Protein AF-A0A9P6RQ93-F1 (afdb_monomer_lite)

Sequence (210 aa):
MATLQALKQRHFKSTAVFDTDHHDDIANVKHAQPPSKVHSAFSSSNTIIRAWSAFVAFLALLCLITYQIHYTLPTPVHDLLNPASGQVQFSEANVRKVIRHLSEDIGYRVVGTAQELETKKYLVNELLQLKEDARIAGMKHQAGQRSASSSSSGSSGSDLALLPNFDMWVQVGDGSHRFDFMSKGKYTLSCLVSCFSLWGQKQMNMGSGK

Structure (mmCIF, N/CA/C/O backbone):
data_AF-A0A9P6RQ93-F1
#
_entry.id   AF-A0A9P6RQ93-F1
#
loop_
_atom_site.group_PDB
_atom_site.id
_atom_site.type_symbol
_atom_site.label_atom_id
_atom_site.label_alt_id
_atom_site.label_comp_id
_atom_site.label_asym_id
_atom_site.label_entity_id
_atom_site.label_seq_id
_atom_site.pdbx_PDB_ins_code
_atom_site.Cartn_x
_atom_site.Cartn_y
_atom_site.Cartn_z
_atom_site.occupancy
_atom_site.B_iso_or_equiv
_atom_site.auth_seq_id
_atom_site.auth_comp_id
_atom_site.auth_asym_id
_atom_site.auth_atom_id
_atom_site.pdbx_PDB_model_num
ATOM 1 N N . MET A 1 1 ? -6.508 17.939 -10.329 1.00 48.66 1 MET A N 1
ATOM 2 C CA . MET A 1 1 ? -7.023 17.775 -11.708 1.00 48.66 1 MET A CA 1
ATOM 3 C C . MET A 1 1 ? -6.678 19.012 -12.531 1.00 48.66 1 MET A C 1
ATOM 5 O O . MET A 1 1 ? -7.480 19.925 -12.639 1.00 48.66 1 MET A O 1
ATOM 9 N N . ALA A 1 2 ? -5.446 19.058 -13.023 1.00 45.75 2 ALA A N 1
ATOM 10 C CA . ALA A 1 2 ? -4.819 20.104 -13.839 1.00 45.75 2 ALA A CA 1
ATOM 11 C C . ALA A 1 2 ? -3.424 19.519 -14.140 1.00 45.75 2 ALA A C 1
ATOM 13 O O . ALA A 1 2 ? -2.819 18.992 -13.215 1.00 45.75 2 ALA A O 1
ATOM 14 N N . THR A 1 3 ? -2.842 19.425 -15.327 1.00 44.06 3 THR A N 1
ATOM 15 C CA . THR A 1 3 ? -3.080 19.955 -16.671 1.00 44.06 3 THR A CA 1
ATOM 16 C C . THR A 1 3 ? -2.227 19.067 -17.584 1.00 44.06 3 THR A C 1
ATOM 18 O O . THR A 1 3 ? -1.004 19.080 -17.463 1.00 44.06 3 THR A O 1
ATOM 21 N N . LEU A 1 4 ? -2.836 18.277 -18.471 1.00 49.38 4 LEU A N 1
ATOM 22 C CA . LEU A 1 4 ? -2.128 17.463 -19.470 1.00 49.38 4 LEU A CA 1
ATOM 23 C C . LEU A 1 4 ? -2.573 17.922 -20.861 1.00 49.38 4 LEU A C 1
ATOM 25 O O . LEU A 1 4 ? -3.342 17.258 -21.545 1.00 49.38 4 LEU A O 1
ATOM 29 N N . GLN A 1 5 ? -2.134 19.115 -21.255 1.00 59.22 5 GLN A N 1
ATOM 30 C CA . GLN A 1 5 ? -2.289 19.614 -22.620 1.00 59.22 5 GLN A CA 1
ATOM 31 C C . GLN A 1 5 ? -1.035 20.384 -23.024 1.00 59.22 5 GLN A C 1
ATOM 33 O O . GLN A 1 5 ? -0.935 21.591 -22.846 1.00 59.22 5 GLN A O 1
ATOM 38 N N . ALA A 1 6 ? -0.057 19.662 -23.565 1.00 51.72 6 ALA A N 1
ATOM 39 C CA . ALA A 1 6 ? 1.073 20.261 -24.268 1.00 51.72 6 ALA A CA 1
ATOM 40 C C . ALA A 1 6 ? 1.561 19.329 -25.390 1.00 51.72 6 ALA A C 1
ATOM 42 O O . ALA A 1 6 ? 2.740 19.004 -25.492 1.00 51.72 6 ALA A O 1
ATOM 43 N N . LEU A 1 7 ? 0.643 18.895 -26.262 1.00 47.25 7 LEU A N 1
ATOM 44 C CA . LEU A 1 7 ? 1.004 18.381 -27.585 1.00 47.25 7 LEU A CA 1
ATOM 45 C C . LEU A 1 7 ? 1.262 19.581 -28.500 1.00 47.25 7 LEU A C 1
ATOM 47 O O . LEU A 1 7 ? 0.398 20.035 -29.247 1.00 47.25 7 LEU A O 1
ATOM 51 N N . LYS A 1 8 ? 2.475 20.129 -28.390 1.00 58.81 8 LYS A N 1
ATOM 52 C CA . LYS A 1 8 ? 2.995 21.152 -29.297 1.00 58.81 8 LYS A CA 1
ATOM 53 C C . LYS A 1 8 ? 3.210 20.506 -30.666 1.00 58.81 8 LYS A C 1
ATOM 55 O O . LYS A 1 8 ? 4.139 19.727 -30.869 1.00 58.81 8 LYS A O 1
ATOM 60 N N . GLN A 1 9 ? 2.295 20.821 -31.573 1.00 53.78 9 GLN A N 1
ATOM 61 C CA . GLN A 1 9 ? 2.287 20.427 -32.974 1.00 53.78 9 GLN A CA 1
ATOM 62 C C . GLN A 1 9 ? 3.636 20.754 -33.634 1.00 53.78 9 GLN A C 1
ATOM 64 O O . GLN A 1 9 ? 4.063 21.909 -33.676 1.00 53.78 9 GLN A O 1
ATOM 69 N N . ARG A 1 10 ? 4.323 19.735 -34.163 1.00 55.56 10 ARG A N 1
ATOM 70 C CA . ARG A 1 10 ? 5.440 19.943 -35.090 1.00 55.56 10 ARG A CA 1
ATOM 71 C C . ARG A 1 10 ? 4.851 20.203 -36.472 1.00 55.56 10 ARG A C 1
ATOM 73 O O . ARG A 1 10 ? 4.398 19.280 -37.139 1.00 55.56 10 ARG A O 1
ATOM 80 N N . HIS A 1 11 ? 4.860 21.467 -36.878 1.00 53.81 11 HIS A N 1
ATOM 81 C CA . HIS A 1 11 ? 4.625 21.873 -38.258 1.00 53.81 11 HIS A CA 1
ATOM 82 C C . HIS A 1 11 ? 5.682 21.232 -39.166 1.00 53.81 11 HIS A C 1
ATOM 84 O O . HIS A 1 11 ? 6.856 21.601 -39.136 1.00 53.81 11 HIS A O 1
ATOM 90 N N . PHE A 1 12 ? 5.255 20.261 -39.967 1.00 55.81 12 PHE A N 1
ATOM 91 C CA . PHE A 1 12 ? 6.045 19.681 -41.043 1.00 55.81 12 PHE A CA 1
ATOM 92 C C . PHE A 1 12 ? 6.017 20.661 -42.224 1.00 55.81 12 PHE A C 1
ATOM 94 O O . PHE A 1 12 ? 5.028 20.755 -42.950 1.00 55.81 12 PHE A O 1
ATOM 101 N N . LYS A 1 13 ? 7.075 21.463 -42.371 1.00 57.06 13 LYS A N 1
ATOM 102 C CA . LYS A 1 13 ? 7.241 22.387 -43.497 1.00 57.06 13 LYS A CA 1
ATOM 103 C C . LYS A 1 13 ? 7.698 21.572 -44.709 1.00 57.06 13 LYS A C 1
ATOM 105 O O . LYS A 1 13 ? 8.881 21.299 -44.869 1.00 57.06 13 LYS A O 1
ATOM 110 N N . SER A 1 14 ? 6.736 21.132 -45.516 1.00 52.81 14 SER A N 1
ATOM 111 C CA . SER A 1 14 ? 6.985 20.529 -46.824 1.00 52.81 14 SER A CA 1
ATOM 112 C C . SER A 1 14 ? 7.367 21.644 -47.799 1.00 52.81 14 SER A C 1
ATOM 114 O O . SER A 1 14 ? 6.521 22.42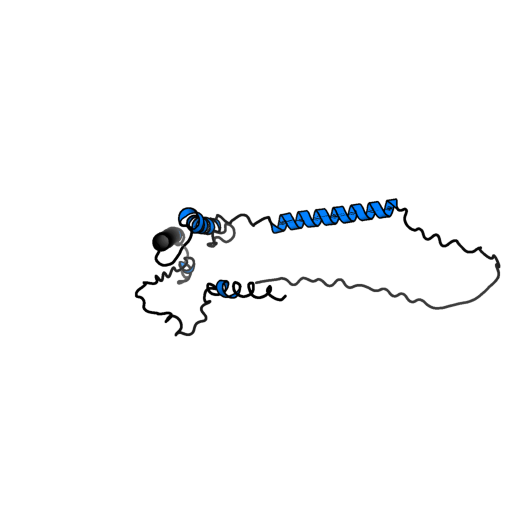9 -48.220 1.00 52.81 14 SER A O 1
ATOM 116 N N . THR A 1 15 ? 8.656 21.780 -48.099 1.00 59.31 15 THR A N 1
ATOM 117 C CA . THR A 1 15 ? 9.128 22.609 -49.211 1.00 59.31 15 THR A CA 1
ATOM 118 C C . THR A 1 15 ? 9.120 21.758 -50.471 1.00 59.31 15 THR A C 1
ATOM 120 O O . THR A 1 15 ? 10.109 21.107 -50.800 1.00 59.31 15 THR A O 1
ATOM 123 N N . ALA A 1 16 ? 7.979 21.753 -51.156 1.00 57.81 16 ALA A N 1
ATOM 124 C CA . ALA A 1 16 ? 7.933 21.479 -52.580 1.00 57.81 16 ALA A CA 1
ATOM 125 C C . ALA A 1 16 ? 8.491 22.718 -53.294 1.00 57.81 16 ALA A C 1
ATOM 127 O O . ALA A 1 16 ? 7.839 23.758 -53.328 1.00 57.81 16 ALA A O 1
ATOM 128 N N . VAL A 1 17 ? 9.718 22.625 -53.803 1.00 63.75 17 VAL A N 1
ATOM 129 C CA . VAL A 1 17 ? 10.226 23.567 -54.804 1.00 63.75 17 VAL A CA 1
ATOM 130 C C . VAL A 1 17 ? 10.162 22.832 -56.131 1.00 63.75 17 VAL A C 1
ATOM 132 O O . VAL A 1 17 ? 10.987 21.978 -56.442 1.00 63.75 17 VAL A O 1
ATOM 135 N N . PHE A 1 18 ? 9.069 23.114 -56.827 1.00 62.56 18 PHE A N 1
ATOM 136 C CA . PHE A 1 18 ? 8.869 22.881 -58.242 1.00 62.56 18 PHE A CA 1
ATOM 137 C C . PHE A 1 18 ? 9.488 24.087 -58.945 1.00 62.56 18 PHE A C 1
ATOM 139 O O . PHE A 1 18 ? 9.004 25.200 -58.754 1.00 62.56 18 PHE A O 1
ATOM 146 N N . ASP A 1 19 ? 10.563 23.873 -59.696 1.00 56.56 19 ASP A N 1
ATOM 147 C CA . ASP A 1 19 ? 11.090 24.878 -60.612 1.00 56.56 19 ASP A CA 1
ATOM 148 C C . ASP A 1 19 ? 11.221 24.214 -61.981 1.00 56.56 19 ASP A C 1
ATOM 150 O O . ASP A 1 19 ? 11.988 23.267 -62.173 1.00 56.56 19 ASP A O 1
ATOM 154 N N . THR A 1 20 ? 10.345 24.651 -62.876 1.00 61.12 20 THR A N 1
ATOM 155 C CA . THR A 1 20 ? 10.234 24.219 -64.265 1.00 61.12 20 THR A CA 1
ATOM 156 C C . THR A 1 20 ? 10.292 25.496 -65.081 1.00 61.12 20 THR A C 1
ATOM 158 O O . THR A 1 20 ? 9.383 26.307 -64.964 1.00 61.12 20 THR A O 1
ATOM 161 N N . ASP A 1 21 ? 11.383 25.705 -65.811 1.00 51.69 21 ASP A N 1
ATOM 162 C CA . ASP A 1 21 ? 11.408 26.060 -67.239 1.00 51.69 21 ASP A CA 1
ATOM 163 C C . ASP A 1 21 ? 12.822 26.550 -67.607 1.00 51.69 21 ASP A C 1
ATOM 165 O O . ASP A 1 21 ? 13.409 27.390 -66.934 1.00 51.69 21 ASP A O 1
ATOM 169 N N . HIS A 1 22 ? 13.540 25.855 -68.490 1.00 56.62 22 HIS A N 1
ATOM 170 C CA . HIS A 1 22 ? 13.451 25.909 -69.956 1.00 56.62 22 HIS A CA 1
ATOM 171 C C . HIS A 1 22 ? 14.183 27.128 -70.538 1.00 56.62 22 HIS A C 1
ATOM 173 O O . HIS A 1 22 ? 13.666 28.238 -70.523 1.00 56.62 22 HIS A O 1
ATOM 179 N N . HIS A 1 23 ? 15.386 26.905 -71.082 1.00 47.22 23 HIS A N 1
ATOM 180 C CA . HIS A 1 23 ? 15.731 27.434 -72.401 1.00 47.22 23 HIS A CA 1
ATOM 181 C C . HIS A 1 23 ? 16.972 26.764 -72.991 1.00 47.22 23 HIS A C 1
ATOM 183 O O . HIS A 1 23 ? 17.801 26.179 -72.293 1.00 47.22 23 HIS A O 1
ATOM 189 N N . ASP A 1 24 ? 17.000 26.835 -74.311 1.00 54.53 24 ASP A N 1
ATOM 190 C CA . ASP A 1 24 ? 17.622 25.927 -75.243 1.00 54.53 24 ASP A CA 1
ATOM 191 C C . ASP A 1 24 ? 19.112 26.172 -75.489 1.00 54.53 24 ASP A C 1
ATOM 193 O O . ASP A 1 24 ? 19.677 27.234 -75.234 1.00 54.53 24 ASP A O 1
ATOM 197 N N . ASP A 1 25 ? 19.649 25.151 -76.148 1.00 51.06 25 ASP A N 1
ATOM 198 C CA . ASP A 1 25 ? 20.537 25.244 -77.295 1.00 51.06 25 ASP A CA 1
ATOM 199 C C . ASP A 1 25 ? 22.046 25.049 -77.113 1.00 51.06 25 ASP A C 1
ATOM 201 O O . ASP A 1 25 ? 22.729 25.543 -76.221 1.00 51.06 25 ASP A O 1
ATOM 205 N N . ILE A 1 26 ? 22.541 24.381 -78.157 1.00 48.31 26 ILE A N 1
ATOM 206 C CA . ILE A 1 26 ? 23.911 24.314 -78.658 1.00 48.31 26 ILE A CA 1
ATOM 207 C C . ILE A 1 26 ? 24.748 23.115 -78.182 1.00 48.31 26 ILE A C 1
ATOM 209 O O . ILE A 1 26 ? 25.599 23.170 -77.305 1.00 48.31 26 ILE A O 1
ATOM 213 N N . ALA A 1 27 ? 24.560 22.058 -78.973 1.00 50.56 27 ALA A N 1
ATOM 214 C CA . ALA A 1 27 ? 25.611 21.292 -79.635 1.00 50.56 27 ALA A CA 1
ATOM 215 C C . ALA A 1 27 ? 26.476 20.319 -78.808 1.00 50.56 27 ALA A C 1
ATOM 217 O O . ALA A 1 27 ? 27.382 20.672 -78.066 1.00 50.56 27 ALA A O 1
ATOM 218 N N . ASN A 1 28 ? 26.323 19.055 -79.212 1.00 54.09 28 ASN A N 1
ATOM 219 C CA . ASN A 1 28 ? 27.434 18.234 -79.686 1.00 54.09 28 ASN A CA 1
ATOM 220 C C . ASN A 1 28 ? 28.509 17.843 -78.664 1.00 54.09 28 ASN A C 1
ATOM 222 O O . ASN A 1 28 ? 29.599 18.393 -78.697 1.00 54.09 28 ASN A O 1
ATOM 226 N N . VAL A 1 29 ? 28.274 16.753 -77.925 1.00 51.94 29 VAL A N 1
ATOM 227 C CA . VAL A 1 29 ? 29.296 15.705 -77.745 1.00 51.94 29 VAL A CA 1
ATOM 228 C C . VAL A 1 29 ? 28.605 14.342 -77.637 1.00 51.94 29 VAL A C 1
ATOM 230 O O . VAL A 1 29 ? 28.057 13.960 -76.605 1.00 51.94 29 VAL A O 1
ATOM 233 N N . LYS A 1 30 ? 28.657 13.569 -78.724 1.00 54.22 30 LYS A N 1
ATOM 234 C CA . LYS A 1 30 ? 28.330 12.138 -78.746 1.00 54.22 30 LYS A CA 1
ATOM 235 C C . LYS A 1 30 ? 29.486 11.362 -78.091 1.00 54.22 30 LYS A C 1
ATOM 237 O O . LYS A 1 30 ? 30.323 10.784 -78.776 1.00 54.22 30 LYS A O 1
ATOM 242 N N . HIS A 1 31 ? 29.540 11.333 -76.762 1.00 58.03 31 HIS A N 1
ATOM 243 C CA . HIS A 1 31 ? 30.315 10.322 -76.043 1.00 58.03 31 HIS A CA 1
ATOM 244 C C . HIS A 1 31 ? 29.348 9.401 -75.316 1.00 58.03 31 HIS A C 1
ATOM 246 O O . HIS A 1 31 ? 28.834 9.716 -74.248 1.00 58.03 31 HIS A O 1
ATOM 252 N N . ALA A 1 32 ? 29.084 8.261 -75.956 1.00 60.16 32 ALA A N 1
ATOM 253 C CA . ALA A 1 32 ? 28.409 7.123 -75.363 1.00 60.16 32 ALA A CA 1
ATOM 254 C C . ALA A 1 32 ? 29.177 6.696 -74.102 1.00 60.16 32 ALA A C 1
ATOM 256 O O . ALA A 1 32 ? 30.167 5.969 -74.177 1.00 60.16 32 ALA A O 1
ATOM 257 N N . GLN A 1 33 ? 28.747 7.203 -72.947 1.00 65.31 33 GLN A N 1
ATOM 258 C CA . GLN A 1 33 ? 29.181 6.698 -71.655 1.00 65.31 33 GLN A CA 1
ATOM 259 C C . GLN A 1 33 ? 28.606 5.282 -71.512 1.00 65.31 33 GLN A C 1
ATOM 261 O O . GLN A 1 33 ? 27.393 5.099 -71.660 1.00 65.31 33 GLN A O 1
ATOM 266 N N . PRO A 1 34 ? 29.454 4.266 -71.289 1.00 67.31 34 PRO A N 1
ATOM 267 C CA . PRO A 1 34 ? 28.991 2.902 -71.093 1.00 67.31 34 PRO A CA 1
ATOM 268 C C . PRO A 1 34 ? 28.087 2.831 -69.852 1.00 67.31 34 PRO A C 1
ATOM 270 O O . PRO A 1 34 ? 28.257 3.643 -68.940 1.00 67.31 34 PRO A O 1
ATOM 273 N N . PRO A 1 35 ? 27.139 1.875 -69.803 1.00 65.06 35 PRO A N 1
ATOM 274 C CA . PRO A 1 35 ? 26.156 1.761 -68.729 1.00 65.06 35 PRO A CA 1
ATOM 275 C C . PRO A 1 35 ? 26.868 1.774 -67.378 1.00 65.06 35 PRO A C 1
ATOM 277 O O . PRO A 1 35 ? 27.608 0.843 -67.041 1.00 65.06 35 PRO A O 1
ATOM 280 N N . SER A 1 36 ? 26.681 2.862 -66.628 1.00 63.50 36 SER A N 1
ATOM 281 C CA . SER A 1 36 ? 27.217 2.990 -65.285 1.00 63.50 36 SER A CA 1
ATOM 282 C C . SER A 1 36 ? 26.592 1.871 -64.470 1.00 63.50 36 SER A C 1
ATOM 284 O O . SER A 1 36 ? 25.375 1.769 -64.310 1.00 63.50 36 SER A O 1
ATOM 286 N N . LYS A 1 37 ? 27.447 0.941 -64.047 1.00 61.75 37 LYS A N 1
ATOM 287 C CA . LYS A 1 37 ? 27.053 -0.181 -63.211 1.00 61.75 37 LYS A CA 1
ATOM 288 C C . LYS A 1 37 ? 26.365 0.422 -61.998 1.00 61.75 37 LYS A C 1
ATOM 290 O O . LYS A 1 37 ? 26.996 1.122 -61.208 1.00 61.75 37 LYS A O 1
ATOM 295 N N . VAL A 1 38 ? 25.062 0.190 -61.890 1.00 64.19 38 VAL A N 1
ATOM 296 C CA . VAL A 1 38 ? 24.284 0.509 -60.701 1.00 64.19 38 VAL A CA 1
ATOM 297 C C . VAL A 1 38 ? 24.844 -0.405 -59.626 1.00 64.19 38 VAL A C 1
ATOM 299 O O . VAL A 1 38 ? 24.446 -1.560 -59.492 1.00 64.19 38 VAL A O 1
ATOM 302 N N . HIS A 1 39 ? 25.876 0.072 -58.935 1.00 54.16 39 HIS A N 1
ATOM 303 C CA . HIS A 1 39 ? 26.412 -0.576 -57.761 1.00 54.16 39 HIS A CA 1
ATOM 304 C C . HIS A 1 39 ? 25.316 -0.464 -56.714 1.00 54.16 39 HIS A C 1
ATOM 306 O O . HIS A 1 39 ? 25.250 0.496 -55.949 1.00 54.16 39 HIS A O 1
ATOM 312 N N . SER A 1 40 ? 24.418 -1.446 -56.718 1.00 61.38 40 SER A N 1
ATOM 313 C CA . SER A 1 40 ? 23.632 -1.803 -55.557 1.00 61.38 40 SER A CA 1
ATOM 314 C C . SER A 1 40 ? 24.651 -2.097 -54.466 1.00 61.38 40 SER A C 1
ATOM 316 O O . SER A 1 40 ? 25.179 -3.208 -54.372 1.00 61.38 40 SER A O 1
ATOM 318 N N . ALA A 1 41 ? 24.996 -1.062 -53.701 1.00 59.16 41 ALA A N 1
ATOM 319 C CA . ALA A 1 41 ? 25.778 -1.130 -52.483 1.00 59.16 41 ALA A CA 1
ATOM 320 C C . ALA A 1 41 ? 24.917 -1.849 -51.442 1.00 59.16 41 ALA A C 1
ATOM 322 O O . ALA A 1 41 ? 24.460 -1.278 -50.454 1.00 59.16 41 ALA A O 1
ATOM 323 N N . PHE A 1 42 ? 24.632 -3.118 -51.722 1.00 58.06 42 PHE A N 1
ATOM 324 C CA . PHE A 1 42 ? 24.037 -4.048 -50.797 1.00 58.06 42 PHE A CA 1
ATOM 325 C C . PHE A 1 42 ? 25.122 -4.333 -49.766 1.00 58.06 42 PHE A C 1
ATOM 327 O O . PHE A 1 42 ? 25.980 -5.196 -49.935 1.00 58.06 42 PHE A O 1
ATOM 334 N N . SER A 1 43 ? 25.137 -3.435 -48.779 1.00 60.94 43 SER A N 1
ATOM 335 C CA . SER A 1 43 ? 25.584 -3.589 -47.401 1.00 60.94 43 SER A CA 1
ATOM 336 C C . SER A 1 43 ? 26.172 -4.974 -47.133 1.00 60.94 43 SER A C 1
ATOM 338 O O . SER A 1 43 ? 25.445 -5.965 -47.097 1.00 60.94 43 SER A O 1
ATOM 340 N N . SER A 1 44 ? 27.497 -5.023 -46.972 1.00 81.06 44 SER A N 1
ATOM 341 C CA . SER A 1 44 ? 28.241 -6.196 -46.505 1.00 81.06 44 SER A CA 1
ATOM 342 C C . SER A 1 44 ? 27.455 -6.929 -45.410 1.00 81.06 44 SER A C 1
ATOM 344 O O . SER A 1 44 ? 26.958 -6.303 -44.480 1.00 81.06 44 SER A O 1
ATOM 346 N N . SER A 1 45 ? 27.359 -8.258 -45.454 1.00 86.62 45 SER A N 1
ATOM 347 C CA . SER A 1 45 ? 26.633 -9.030 -44.428 1.00 86.62 45 SER A CA 1
ATOM 348 C C . SER A 1 45 ? 27.066 -8.681 -42.992 1.00 86.62 45 SER A C 1
ATOM 350 O O . SER A 1 45 ? 26.267 -8.740 -42.058 1.00 86.62 45 SER A O 1
ATOM 352 N N . ASN A 1 46 ? 28.304 -8.210 -42.821 1.00 85.94 46 ASN A N 1
ATOM 353 C CA . ASN A 1 46 ? 28.835 -7.742 -41.544 1.00 85.94 46 ASN A CA 1
ATOM 354 C C . ASN A 1 46 ? 28.148 -6.466 -41.030 1.00 85.94 46 ASN A C 1
ATOM 356 O O . ASN A 1 46 ? 27.938 -6.334 -39.825 1.00 85.94 46 ASN A O 1
ATOM 360 N N . THR A 1 47 ? 27.778 -5.520 -41.899 1.00 89.12 47 THR A N 1
ATOM 361 C CA . THR A 1 47 ? 27.059 -4.304 -41.482 1.00 89.12 47 THR A CA 1
ATOM 362 C C . THR A 1 47 ? 25.624 -4.617 -41.072 1.00 89.12 47 THR A C 1
ATOM 364 O O . THR A 1 47 ? 25.131 -4.034 -40.109 1.00 89.12 47 THR A O 1
ATOM 367 N N . ILE A 1 48 ? 24.991 -5.599 -41.719 1.00 92.06 48 ILE A N 1
ATOM 368 C CA . ILE A 1 48 ? 23.648 -6.071 -41.355 1.00 92.06 48 ILE A CA 1
ATOM 369 C C . ILE A 1 48 ? 23.664 -6.709 -39.961 1.00 92.06 48 ILE A C 1
ATOM 371 O O . ILE A 1 48 ? 22.887 -6.304 -39.099 1.00 92.06 48 ILE A O 1
ATOM 375 N N . ILE A 1 49 ? 24.582 -7.644 -39.695 1.00 93.62 49 ILE A N 1
ATOM 376 C CA . ILE A 1 49 ? 24.658 -8.327 -38.390 1.00 93.62 49 ILE A CA 1
ATOM 377 C C . ILE A 1 49 ? 24.929 -7.331 -37.254 1.00 93.62 49 ILE A C 1
ATOM 379 O O . ILE A 1 49 ? 24.316 -7.434 -36.193 1.00 93.62 49 ILE A O 1
ATOM 383 N N . ARG A 1 50 ? 25.795 -6.332 -37.475 1.00 94.12 50 ARG A N 1
ATOM 384 C CA . ARG A 1 50 ? 26.073 -5.283 -36.476 1.00 94.12 50 ARG A CA 1
ATOM 385 C C . ARG A 1 50 ? 24.857 -4.398 -36.197 1.00 94.12 50 ARG A C 1
ATOM 387 O O . ARG A 1 50 ? 24.635 -4.026 -35.049 1.00 94.12 50 ARG A O 1
ATOM 394 N N . ALA A 1 51 ? 24.065 -4.073 -37.218 1.00 94.62 51 ALA A N 1
ATOM 395 C CA . ALA A 1 51 ? 22.829 -3.317 -37.030 1.00 94.62 51 ALA A CA 1
ATOM 396 C C . ALA A 1 51 ? 21.791 -4.131 -36.239 1.00 94.62 51 ALA A C 1
ATOM 398 O O . ALA A 1 51 ? 21.184 -3.617 -35.299 1.00 94.62 51 ALA A O 1
ATOM 399 N N . TRP A 1 52 ? 21.640 -5.417 -36.564 1.00 96.38 52 TRP A N 1
ATOM 400 C CA . TRP A 1 52 ? 20.736 -6.316 -35.847 1.00 96.38 52 TRP A CA 1
ATOM 401 C C . TRP A 1 52 ? 21.152 -6.539 -34.394 1.00 96.38 52 TRP A C 1
ATOM 403 O O . TRP A 1 52 ? 20.297 -6.496 -33.512 1.00 96.38 52 TRP A O 1
ATOM 413 N N . SER A 1 53 ? 22.444 -6.727 -34.111 1.00 97.50 53 SER A N 1
ATOM 414 C CA . SER A 1 53 ? 22.908 -6.903 -32.732 1.00 97.50 53 SER A CA 1
ATOM 415 C C . SER A 1 53 ? 22.681 -5.648 -31.889 1.00 97.50 53 SER A C 1
ATOM 417 O O . SER A 1 53 ? 22.212 -5.757 -30.757 1.00 97.50 53 SER A O 1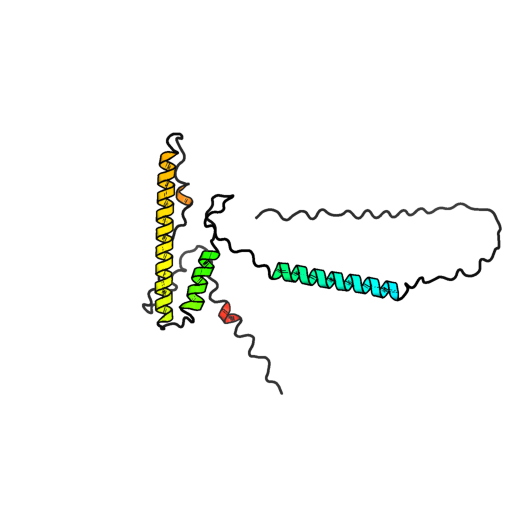
ATOM 419 N N . ALA A 1 54 ? 22.925 -4.459 -32.450 1.00 97.44 54 ALA A N 1
ATOM 420 C CA . ALA A 1 54 ? 22.618 -3.194 -31.789 1.00 97.44 54 ALA A CA 1
ATOM 421 C C . ALA A 1 54 ? 21.112 -3.042 -31.512 1.00 97.44 54 ALA A C 1
ATOM 423 O O . ALA A 1 54 ? 20.725 -2.630 -30.419 1.00 97.44 54 ALA A O 1
ATOM 424 N N . PHE A 1 55 ? 20.259 -3.428 -32.466 1.00 97.69 55 PHE A N 1
ATOM 425 C CA . PHE A 1 55 ? 18.806 -3.393 -32.300 1.00 97.69 55 PHE A CA 1
ATOM 426 C C . PHE A 1 55 ? 18.312 -4.353 -31.207 1.00 97.69 55 PHE A C 1
ATOM 428 O O . PHE A 1 55 ? 17.533 -3.954 -30.343 1.00 97.69 55 PHE A O 1
ATOM 435 N N . VAL A 1 56 ? 18.799 -5.597 -31.192 1.00 98.38 56 VAL A N 1
ATOM 436 C CA . VAL A 1 56 ? 18.440 -6.583 -30.159 1.00 98.38 56 VAL A CA 1
ATOM 437 C C . VAL A 1 56 ? 18.933 -6.142 -28.781 1.00 98.38 56 VAL A C 1
ATOM 439 O O . VAL A 1 56 ? 18.185 -6.239 -27.811 1.00 98.38 56 VAL A O 1
ATOM 442 N N . ALA A 1 57 ? 20.152 -5.606 -28.685 1.00 98.38 57 ALA A N 1
ATOM 443 C CA . ALA A 1 57 ? 20.676 -5.067 -27.431 1.00 98.38 57 ALA A CA 1
ATOM 444 C C . ALA A 1 57 ? 19.818 -3.902 -26.909 1.00 98.38 57 ALA A C 1
ATOM 446 O O . ALA A 1 57 ? 19.518 -3.837 -25.717 1.00 98.38 57 ALA A O 1
ATOM 447 N N . PHE A 1 58 ? 19.370 -3.016 -27.801 1.00 98.38 58 PHE A N 1
ATOM 448 C CA . PHE A 1 58 ? 18.457 -1.929 -27.457 1.00 98.38 58 PHE A CA 1
ATOM 449 C C . PHE A 1 58 ? 17.095 -2.440 -26.964 1.00 98.38 58 PHE A C 1
ATOM 451 O O . PHE A 1 58 ? 16.603 -1.966 -25.940 1.00 98.38 58 PHE A O 1
ATOM 458 N N . LEU A 1 59 ? 16.507 -3.440 -27.630 1.00 98.44 59 LEU A N 1
ATOM 459 C CA . LEU A 1 59 ? 15.259 -4.063 -27.174 1.00 98.44 59 LEU A CA 1
ATOM 460 C C . LEU A 1 59 ? 15.418 -4.736 -25.806 1.00 98.44 59 LEU A C 1
ATOM 462 O O . LEU A 1 59 ? 14.570 -4.547 -24.937 1.00 98.44 59 LEU A O 1
ATOM 466 N N . ALA A 1 60 ? 16.511 -5.469 -25.587 1.00 98.38 60 ALA A N 1
ATOM 467 C CA . ALA A 1 60 ? 16.799 -6.092 -24.297 1.00 98.38 60 ALA A CA 1
ATOM 468 C C . ALA A 1 60 ? 16.936 -5.044 -23.181 1.00 98.38 60 ALA A C 1
ATOM 470 O O . ALA A 1 60 ? 16.383 -5.222 -22.095 1.00 98.38 60 ALA A O 1
ATOM 471 N N . LEU A 1 61 ? 17.606 -3.920 -23.461 1.00 98.50 61 LEU A N 1
ATOM 472 C CA . LEU A 1 61 ? 17.720 -2.803 -22.524 1.00 98.50 61 LEU A CA 1
ATOM 473 C C . LEU A 1 61 ? 16.351 -2.193 -22.198 1.00 98.50 61 LEU A C 1
ATOM 475 O O . LEU A 1 61 ? 16.057 -1.963 -21.026 1.00 98.50 61 LEU A O 1
ATOM 479 N N . LEU A 1 62 ? 15.499 -1.967 -23.204 1.00 98.31 62 LEU A N 1
ATOM 480 C CA . LEU A 1 62 ? 14.139 -1.476 -22.980 1.00 98.31 62 LEU A CA 1
ATOM 481 C C . LEU A 1 62 ? 13.329 -2.447 -22.123 1.00 98.31 62 LEU A C 1
ATOM 483 O O . LEU A 1 62 ? 12.718 -2.012 -21.153 1.00 98.31 62 LEU A O 1
ATOM 487 N N . CYS A 1 63 ? 13.372 -3.749 -22.413 1.00 98.25 63 CYS A N 1
ATOM 488 C CA . CYS A 1 63 ? 12.693 -4.755 -21.598 1.00 98.25 63 CYS A CA 1
ATOM 489 C C . CYS A 1 63 ? 13.183 -4.744 -20.146 1.00 98.25 63 CYS A C 1
ATOM 491 O O . CYS A 1 63 ? 12.355 -4.815 -19.243 1.00 98.25 63 CYS A O 1
ATOM 493 N N . LEU A 1 64 ? 14.491 -4.605 -19.903 1.00 97.94 64 LEU A N 1
ATOM 494 C CA . LEU A 1 64 ? 15.038 -4.505 -18.547 1.00 97.94 64 LEU A CA 1
ATOM 495 C C . LEU A 1 64 ? 14.588 -3.230 -17.832 1.00 97.94 64 LEU A C 1
ATOM 497 O O . LEU A 1 64 ? 14.199 -3.298 -16.670 1.00 97.94 64 LEU A O 1
ATOM 501 N N . ILE A 1 65 ? 14.601 -2.081 -18.510 1.00 97.69 65 ILE A N 1
ATOM 502 C CA . ILE A 1 65 ? 14.134 -0.815 -17.933 1.00 97.69 65 ILE A CA 1
ATOM 503 C C . ILE A 1 65 ? 12.639 -0.897 -17.627 1.00 97.69 65 ILE A C 1
ATOM 505 O O . ILE A 1 65 ? 12.222 -0.551 -16.526 1.00 97.69 65 ILE A O 1
ATOM 509 N N . THR A 1 66 ? 11.828 -1.387 -18.565 1.00 97.19 66 THR A N 1
ATOM 510 C CA . THR A 1 66 ? 10.389 -1.570 -18.357 1.00 97.19 66 THR A CA 1
ATOM 511 C C . THR A 1 66 ? 10.119 -2.562 -17.234 1.00 97.19 66 THR A C 1
ATOM 513 O O . THR A 1 66 ? 9.263 -2.288 -16.402 1.00 97.19 66 THR A O 1
ATOM 516 N N . TYR A 1 67 ? 10.865 -3.666 -17.158 1.00 97.12 67 TYR A N 1
ATOM 517 C CA . TYR A 1 67 ? 10.774 -4.623 -16.058 1.00 97.12 67 TYR A CA 1
ATOM 518 C C . TYR A 1 67 ? 11.094 -3.952 -14.718 1.00 97.12 67 TYR A C 1
ATOM 520 O O . TYR A 1 67 ? 10.305 -4.052 -13.785 1.00 97.12 67 TYR A O 1
ATOM 528 N N . GLN A 1 68 ? 12.194 -3.200 -14.631 1.00 96.38 68 GLN A N 1
ATOM 529 C CA . GLN A 1 68 ? 12.544 -2.457 -13.421 1.00 96.38 68 GLN A CA 1
ATOM 530 C C . GLN A 1 68 ? 11.431 -1.478 -13.041 1.00 96.38 68 GLN A C 1
ATOM 532 O O . GLN A 1 68 ? 10.909 -1.579 -11.944 1.00 96.38 68 GLN A O 1
ATOM 537 N N . ILE A 1 69 ? 10.979 -0.619 -13.958 1.00 94.50 69 ILE A N 1
ATOM 538 C CA . ILE A 1 69 ? 9.916 0.364 -13.685 1.00 94.50 69 ILE A CA 1
ATOM 539 C C . ILE A 1 69 ? 8.601 -0.315 -13.272 1.00 94.50 69 ILE A C 1
ATOM 541 O O . ILE A 1 69 ? 7.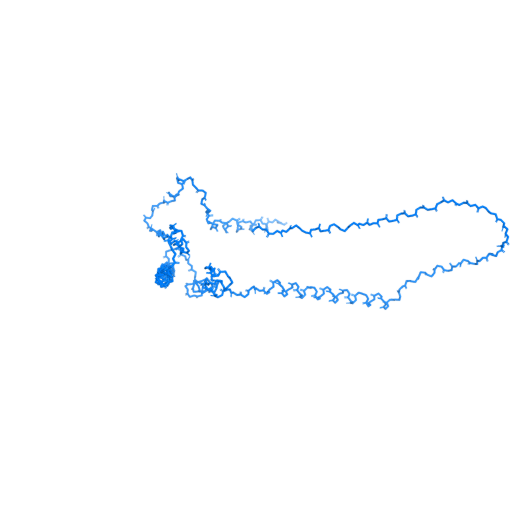900 0.181 -12.394 1.00 94.50 69 ILE A O 1
ATOM 545 N N . HIS A 1 70 ? 8.257 -1.446 -13.891 1.00 92.81 70 HIS A N 1
ATOM 546 C CA . HIS A 1 70 ? 7.015 -2.162 -13.609 1.00 92.81 70 HIS A CA 1
ATOM 547 C C . HIS A 1 70 ? 7.039 -2.867 -12.246 1.00 92.81 70 HIS A C 1
ATOM 549 O O . HIS A 1 70 ? 6.005 -2.965 -11.587 1.00 92.81 70 HIS A O 1
ATOM 555 N N . TYR A 1 71 ? 8.201 -3.366 -11.817 1.00 91.88 71 TYR A N 1
ATOM 556 C CA . TYR A 1 71 ? 8.347 -4.094 -10.553 1.00 91.88 71 TYR A CA 1
ATOM 557 C C . TYR A 1 71 ? 8.931 -3.256 -9.412 1.00 91.88 71 TYR A C 1
ATOM 559 O O . TYR A 1 71 ? 8.902 -3.699 -8.263 1.00 91.88 71 TYR A O 1
ATOM 567 N N . THR A 1 72 ? 9.409 -2.038 -9.671 1.00 91.50 72 THR A N 1
ATOM 568 C CA . THR A 1 72 ? 9.701 -1.068 -8.615 1.00 91.50 72 THR A CA 1
ATOM 569 C C . THR A 1 72 ? 8.383 -0.552 -8.062 1.00 91.50 72 THR A C 1
ATOM 571 O O . THR A 1 72 ? 7.797 0.395 -8.588 1.00 91.50 72 THR A O 1
ATOM 574 N N . LEU A 1 73 ? 7.895 -1.190 -6.998 1.00 81.69 73 LEU A N 1
ATOM 575 C CA . LEU A 1 73 ? 6.803 -0.622 -6.224 1.00 81.69 73 LEU A CA 1
ATOM 576 C C . LEU A 1 73 ? 7.268 0.711 -5.616 1.00 81.69 73 LEU A C 1
ATOM 578 O O . LEU A 1 73 ? 8.411 0.796 -5.152 1.00 81.69 73 LEU A O 1
ATOM 582 N N . PRO A 1 74 ? 6.403 1.742 -5.585 1.00 82.19 74 PRO A N 1
ATOM 583 C CA . PRO A 1 74 ? 6.666 2.937 -4.801 1.00 82.19 74 PRO A CA 1
ATOM 584 C C . PRO A 1 74 ? 7.043 2.538 -3.374 1.00 82.19 74 PRO A C 1
ATOM 586 O O . PRO A 1 74 ? 6.428 1.648 -2.779 1.00 82.19 74 PRO A O 1
ATOM 589 N N . THR A 1 75 ? 8.072 3.175 -2.821 1.00 85.94 75 THR A N 1
ATOM 590 C CA . THR A 1 75 ? 8.405 2.977 -1.411 1.00 85.94 75 THR A CA 1
ATOM 591 C C . THR A 1 75 ? 7.209 3.416 -0.568 1.00 85.94 75 THR A C 1
ATOM 593 O O . THR A 1 75 ? 6.685 4.508 -0.810 1.00 85.94 75 THR A O 1
ATOM 596 N N . PRO A 1 76 ? 6.765 2.597 0.399 1.00 86.44 76 PRO A N 1
ATOM 597 C CA . PRO A 1 76 ? 5.574 2.897 1.176 1.00 86.44 76 PRO A CA 1
ATOM 598 C C . PRO A 1 76 ? 5.732 4.217 1.923 1.00 86.44 76 PRO A C 1
ATOM 600 O O . PRO A 1 76 ? 6.774 4.500 2.514 1.00 86.44 76 PRO A O 1
ATOM 603 N N . VAL A 1 77 ? 4.669 5.013 1.923 1.00 90.62 77 VAL A N 1
ATOM 604 C CA . VAL A 1 77 ? 4.633 6.259 2.687 1.00 90.62 77 VAL A CA 1
ATOM 605 C C . VAL A 1 77 ? 4.484 5.922 4.171 1.00 90.62 77 VAL A C 1
ATOM 607 O O . VAL A 1 77 ? 3.500 5.298 4.584 1.00 90.62 77 VAL A O 1
ATOM 610 N N . HIS A 1 78 ? 5.480 6.314 4.965 1.00 89.38 78 HIS A N 1
ATOM 611 C CA . HIS A 1 78 ? 5.507 6.086 6.411 1.00 89.38 78 HIS A CA 1
ATOM 612 C C . HIS A 1 78 ? 4.924 7.262 7.200 1.00 89.38 78 HIS A C 1
ATOM 614 O O . HIS A 1 78 ? 4.269 7.044 8.219 1.00 89.38 78 HIS A O 1
ATOM 620 N N . ASP A 1 79 ? 5.112 8.486 6.708 1.00 86.06 79 ASP A N 1
ATOM 621 C CA . ASP A 1 79 ? 4.748 9.695 7.440 1.00 86.06 79 ASP A CA 1
ATOM 622 C C . ASP A 1 79 ? 3.232 9.915 7.459 1.00 86.06 79 ASP A C 1
ATOM 624 O O . ASP A 1 79 ? 2.552 9.766 6.444 1.00 86.06 79 ASP A O 1
ATOM 628 N N . LEU A 1 80 ? 2.700 10.312 8.617 1.00 82.38 80 LEU A N 1
ATOM 629 C CA . LEU A 1 80 ? 1.282 10.660 8.789 1.00 82.38 80 LEU A CA 1
ATOM 630 C C . LEU A 1 80 ? 0.952 12.059 8.261 1.00 82.38 80 LEU A C 1
ATOM 632 O O . LEU A 1 80 ? -0.200 12.349 7.948 1.00 82.38 80 LEU A O 1
ATOM 636 N N . LEU A 1 81 ? 1.959 12.926 8.174 1.00 83.19 81 LEU A N 1
ATOM 637 C CA . LEU A 1 81 ? 1.841 14.289 7.682 1.00 83.19 81 LEU A CA 1
ATOM 638 C C . LEU A 1 81 ? 2.749 14.445 6.476 1.00 83.19 81 LEU A C 1
ATOM 640 O O . LEU A 1 81 ? 3.913 14.048 6.508 1.00 83.19 81 LEU A O 1
ATOM 644 N N . ASN A 1 82 ? 2.225 15.047 5.420 1.00 85.62 82 ASN A N 1
ATOM 645 C CA . ASN A 1 82 ? 3.051 15.418 4.290 1.00 85.62 82 ASN A CA 1
ATOM 646 C C . ASN A 1 82 ? 3.979 16.574 4.718 1.00 85.62 82 ASN A C 1
ATOM 648 O O . ASN A 1 82 ? 3.471 17.619 5.132 1.00 85.62 82 ASN A O 1
ATOM 652 N N . PRO A 1 83 ? 5.313 16.443 4.612 1.00 86.44 83 PRO A N 1
ATOM 653 C CA . PRO A 1 83 ? 6.238 17.479 5.073 1.00 86.44 83 PRO A CA 1
ATOM 654 C C . PRO A 1 83 ? 6.130 18.782 4.269 1.00 86.44 83 PRO A C 1
ATOM 656 O O . PRO A 1 83 ? 6.459 19.845 4.787 1.00 86.44 83 PRO A O 1
ATOM 659 N N . ALA A 1 84 ? 5.666 18.719 3.017 1.00 89.50 84 ALA A N 1
ATOM 660 C CA . ALA A 1 84 ? 5.533 19.887 2.155 1.00 89.50 84 ALA A CA 1
ATOM 661 C C . ALA A 1 84 ? 4.199 20.621 2.353 1.00 89.50 84 ALA A C 1
ATOM 663 O O . ALA A 1 84 ? 4.172 21.848 2.312 1.00 89.50 84 ALA A O 1
ATOM 664 N N . SER A 1 85 ? 3.091 19.894 2.553 1.00 86.31 85 SER A N 1
ATOM 665 C CA . SER A 1 85 ? 1.762 20.511 2.703 1.00 86.31 85 SER A CA 1
ATOM 666 C C . SER A 1 85 ? 1.287 20.645 4.151 1.00 86.31 85 SER A C 1
ATOM 668 O O . SER A 1 85 ? 0.323 21.364 4.403 1.00 86.31 85 SER A O 1
ATOM 670 N N . GLY A 1 86 ? 1.907 19.933 5.095 1.00 79.69 86 GLY A N 1
ATOM 671 C CA . GLY A 1 86 ? 1.451 19.835 6.484 1.00 79.69 86 GLY A CA 1
ATOM 672 C C . GLY A 1 86 ? 0.107 19.116 6.653 1.00 79.69 86 GLY A C 1
ATOM 673 O O . GLY A 1 86 ? -0.435 19.092 7.755 1.00 79.69 86 GLY A O 1
ATOM 674 N N . GLN A 1 87 ? -0.455 18.545 5.582 1.00 79.88 87 GLN A N 1
ATOM 675 C CA . GLN A 1 87 ? -1.741 17.854 5.628 1.00 79.88 87 GLN A CA 1
ATOM 676 C C . GLN A 1 87 ? -1.578 16.398 6.055 1.00 79.88 87 GLN A C 1
ATOM 678 O O . GLN A 1 87 ? -0.565 15.757 5.763 1.00 79.88 87 GLN A O 1
ATOM 683 N N . VAL A 1 88 ? -2.618 15.869 6.700 1.00 81.25 88 VAL A N 1
ATOM 684 C CA . VAL A 1 88 ? -2.727 14.444 7.014 1.00 81.25 88 VAL A CA 1
ATOM 685 C C . VAL A 1 88 ? -2.752 13.652 5.714 1.00 81.25 88 VAL A C 1
ATOM 687 O O . VAL A 1 88 ? -3.568 13.916 4.831 1.00 81.25 88 VAL A O 1
ATOM 690 N N . GLN A 1 89 ? -1.850 12.684 5.598 1.00 87.81 89 GLN A N 1
ATOM 691 C CA . GLN A 1 89 ? -1.768 11.790 4.453 1.00 87.81 89 GLN A CA 1
ATOM 692 C C . GLN A 1 89 ? -1.984 10.341 4.882 1.00 87.81 89 GLN A C 1
ATOM 694 O O . GLN A 1 89 ? -1.799 9.960 6.038 1.00 87.81 89 GLN A O 1
ATOM 699 N N . PHE A 1 90 ? -2.391 9.520 3.923 1.00 86.31 90 PHE A N 1
ATOM 700 C CA . PHE A 1 90 ? -2.589 8.098 4.139 1.00 86.31 90 PHE A CA 1
ATOM 701 C C . PHE A 1 90 ? -1.243 7.388 4.360 1.00 86.31 90 PHE A C 1
ATOM 703 O O . PHE A 1 90 ? -0.375 7.418 3.489 1.00 86.31 90 PHE A O 1
ATOM 710 N N . SER A 1 91 ? -1.086 6.722 5.510 1.00 89.38 91 SER A N 1
ATOM 711 C CA . SER A 1 91 ? 0.094 5.902 5.813 1.00 89.38 91 SER A CA 1
ATOM 712 C C . SER A 1 91 ? -0.103 4.480 5.289 1.00 89.38 91 SER A C 1
ATOM 714 O O . SER A 1 91 ? -0.774 3.647 5.909 1.00 89.38 91 SER A O 1
ATOM 716 N N . GLU A 1 92 ? 0.504 4.186 4.141 1.00 90.56 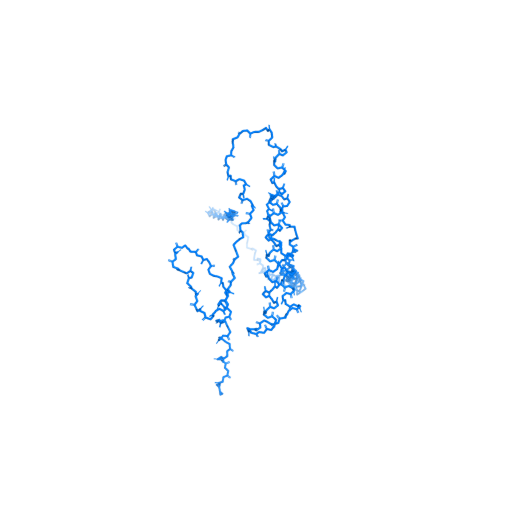92 GLU A N 1
ATOM 717 C CA . GLU A 1 92 ? 0.476 2.849 3.540 1.00 90.56 92 GLU A CA 1
ATOM 718 C C . GLU A 1 92 ? 1.135 1.810 4.457 1.00 90.56 92 GLU A C 1
ATOM 720 O O . GLU A 1 92 ? 0.689 0.664 4.534 1.00 90.56 92 GLU A O 1
ATOM 725 N N . ALA A 1 93 ? 2.164 2.215 5.204 1.00 89.94 93 ALA A N 1
ATOM 726 C CA . ALA A 1 93 ? 2.837 1.348 6.162 1.00 89.94 93 ALA A CA 1
ATOM 727 C C . ALA A 1 93 ? 1.885 0.839 7.255 1.00 89.94 93 ALA A C 1
ATOM 729 O O . ALA A 1 93 ? 1.923 -0.346 7.596 1.00 89.94 93 ALA A O 1
ATOM 730 N N . ASN A 1 94 ? 0.998 1.704 7.761 1.00 89.88 94 ASN A N 1
ATOM 731 C CA . ASN A 1 94 ? 0.021 1.307 8.770 1.00 89.88 94 ASN A CA 1
ATOM 732 C C . ASN A 1 94 ? -1.022 0.343 8.189 1.00 89.88 94 ASN A C 1
ATOM 734 O O . ASN A 1 94 ? -1.331 -0.685 8.788 1.00 89.88 94 ASN A O 1
ATOM 738 N N . VAL A 1 95 ? -1.495 0.605 6.966 1.00 92.06 95 VAL A N 1
ATOM 739 C CA . VAL A 1 95 ? -2.414 -0.316 6.279 1.00 92.06 95 VAL A CA 1
ATOM 740 C C . VAL A 1 95 ? -1.765 -1.667 6.013 1.00 92.06 95 VAL A C 1
ATOM 742 O O . VAL A 1 95 ? -2.384 -2.700 6.258 1.00 92.06 95 VAL A O 1
ATOM 745 N N . ARG A 1 96 ? -0.499 -1.691 5.594 1.00 93.25 96 ARG A N 1
ATOM 746 C CA . ARG A 1 96 ? 0.233 -2.941 5.384 1.00 93.25 96 ARG A CA 1
ATOM 747 C C . ARG A 1 96 ? 0.424 -3.718 6.685 1.00 93.25 96 ARG A C 1
ATOM 749 O O . ARG A 1 96 ? 0.328 -4.939 6.656 1.00 93.25 96 ARG A O 1
ATOM 756 N N . LYS A 1 97 ? 0.648 -3.037 7.814 1.00 94.12 97 LYS A N 1
ATOM 757 C CA . LYS A 1 97 ? 0.712 -3.665 9.144 1.00 94.12 97 LYS A CA 1
ATOM 758 C C . LYS A 1 97 ? -0.609 -4.355 9.494 1.00 94.12 97 LYS A C 1
ATOM 760 O O . LYS A 1 97 ? -0.591 -5.528 9.856 1.00 94.12 97 LYS A O 1
ATOM 765 N N . VAL A 1 98 ? -1.736 -3.658 9.331 1.00 95.81 98 VAL A N 1
ATOM 766 C CA . VAL A 1 98 ? -3.073 -4.219 9.586 1.00 95.81 98 VAL A CA 1
ATOM 767 C C . VAL A 1 98 ? -3.347 -5.399 8.653 1.00 95.81 98 VAL A C 1
ATOM 769 O O . VAL A 1 98 ? -3.708 -6.472 9.121 1.00 95.81 98 VAL A O 1
ATOM 772 N N . ILE A 1 99 ? -3.119 -5.246 7.343 1.00 95.56 99 ILE A N 1
ATOM 773 C CA . ILE A 1 99 ? -3.319 -6.325 6.361 1.00 95.56 99 ILE A CA 1
ATOM 774 C C . ILE A 1 99 ? -2.454 -7.538 6.699 1.00 95.56 99 ILE A C 1
ATOM 776 O O . ILE A 1 99 ? -2.963 -8.655 6.666 1.00 95.56 99 ILE A O 1
ATOM 780 N N . ARG A 1 100 ? -1.184 -7.320 7.058 1.00 95.50 100 ARG A N 1
ATOM 781 C CA . ARG A 1 100 ? -0.265 -8.383 7.465 1.00 95.50 100 ARG A CA 1
ATOM 782 C C . ARG A 1 100 ? -0.799 -9.145 8.673 1.00 95.50 100 ARG A C 1
ATOM 784 O O . ARG A 1 100 ? -0.900 -10.361 8.594 1.00 95.50 100 ARG A O 1
ATOM 791 N N . HIS A 1 101 ? -1.186 -8.454 9.744 1.00 97.12 101 HIS A N 1
ATOM 792 C CA . HIS A 1 101 ? -1.740 -9.102 10.940 1.00 97.12 101 HIS A CA 1
ATOM 793 C C . HIS A 1 101 ? -3.006 -9.904 10.602 1.00 97.12 101 HIS A C 1
ATOM 795 O O . HIS A 1 101 ? -3.176 -11.060 10.985 1.00 97.12 101 HIS A O 1
ATOM 801 N N . LEU A 1 102 ? -3.872 -9.317 9.775 1.00 96.69 102 LEU A N 1
ATOM 802 C CA . LEU A 1 102 ? -5.074 -9.974 9.289 1.00 96.69 102 LEU A CA 1
ATOM 803 C C . LEU A 1 102 ? -4.779 -11.214 8.425 1.00 96.69 102 LEU A C 1
ATOM 805 O O . LEU A 1 102 ? -5.598 -12.130 8.431 1.00 96.69 102 LEU A O 1
ATOM 809 N N . SER A 1 103 ? -3.704 -11.245 7.636 1.00 96.12 103 SER A N 1
ATOM 810 C CA . SER A 1 103 ? -3.406 -12.360 6.726 1.00 96.12 103 SER A CA 1
ATOM 811 C C . SER A 1 103 ? -2.517 -13.437 7.338 1.00 96.12 103 SER A C 1
ATOM 813 O O . SER A 1 103 ? -2.763 -14.616 7.103 1.00 96.12 103 SER A O 1
ATOM 815 N N . GLU A 1 104 ? -1.479 -13.033 8.069 1.00 96.69 104 GLU A N 1
ATOM 816 C CA . GLU A 1 104 ? -0.440 -13.917 8.607 1.00 96.69 104 GLU A CA 1
ATOM 817 C C . GLU A 1 104 ? -0.835 -14.465 9.985 1.00 96.69 104 GLU A C 1
ATOM 819 O O . GLU A 1 104 ? -0.694 -15.665 10.204 1.00 96.69 104 GLU A O 1
ATOM 824 N N . ASP A 1 105 ? -1.385 -13.629 10.875 1.00 97.38 105 ASP A N 1
ATOM 825 C CA . ASP A 1 105 ? -1.649 -14.038 12.262 1.00 97.38 105 ASP A CA 1
ATOM 826 C C . ASP A 1 105 ? -3.039 -14.672 12.430 1.00 97.38 105 ASP A C 1
ATOM 828 O O . ASP A 1 105 ? -3.165 -15.741 13.024 1.00 97.38 105 ASP A O 1
ATOM 832 N N . ILE A 1 106 ? -4.092 -14.054 11.877 1.00 96.56 106 ILE A N 1
ATOM 833 C CA . ILE A 1 106 ? -5.471 -14.565 12.034 1.00 96.56 106 ILE A CA 1
ATOM 834 C C . ILE A 1 106 ? -5.842 -15.590 10.946 1.00 96.56 106 ILE A C 1
ATOM 836 O O . ILE A 1 106 ? -6.570 -16.553 11.197 1.00 96.56 106 ILE A O 1
ATOM 840 N N . GLY A 1 107 ? -5.353 -15.396 9.718 1.00 94.44 107 GLY A N 1
ATOM 841 C CA . GLY A 1 107 ? -5.584 -16.311 8.599 1.00 94.44 107 GLY A CA 1
ATOM 842 C C . GLY A 1 107 ? -6.984 -16.225 7.969 1.00 94.44 107 GLY A C 1
ATOM 843 O O . GLY A 1 107 ? -7.532 -15.142 7.742 1.00 94.44 107 GLY A O 1
ATOM 844 N N . TYR A 1 108 ? -7.541 -17.382 7.585 1.00 92.50 108 TYR A N 1
ATOM 845 C CA . TYR A 1 108 ? -8.778 -17.466 6.801 1.00 92.50 108 TYR A CA 1
ATOM 846 C C . TYR A 1 108 ? -10.027 -17.227 7.663 1.00 92.50 108 TYR A C 1
ATOM 848 O O . TYR A 1 108 ? -10.232 -17.867 8.692 1.00 92.50 108 TYR A O 1
ATOM 856 N N . ARG A 1 109 ? -10.883 -16.303 7.217 1.00 92.19 109 ARG A N 1
ATOM 857 C CA . ARG A 1 109 ? -12.043 -15.799 7.964 1.00 92.19 109 ARG A CA 1
ATOM 858 C C . ARG A 1 109 ? -13.340 -16.387 7.417 1.00 92.19 109 ARG A C 1
ATOM 860 O O . ARG A 1 109 ? -13.960 -15.795 6.536 1.00 92.19 109 ARG A O 1
ATOM 867 N N . VAL A 1 110 ? -13.740 -17.550 7.924 1.00 92.38 110 VAL A N 1
ATOM 868 C CA . VAL A 1 110 ? -15.058 -18.137 7.619 1.00 92.38 110 VAL A CA 1
ATOM 869 C C . VAL A 1 110 ? -16.069 -17.667 8.656 1.00 92.38 110 VAL A C 1
ATOM 871 O O . VAL A 1 110 ? -15.751 -17.589 9.841 1.00 92.38 110 VAL A O 1
ATOM 874 N N . VAL A 1 111 ? -17.290 -17.370 8.216 1.00 87.75 111 VAL A N 1
ATOM 875 C CA . VAL A 1 111 ? -18.371 -16.940 9.109 1.00 87.75 111 VAL A CA 1
ATOM 876 C C . VAL A 1 111 ? -18.663 -18.018 10.161 1.00 87.75 111 VAL A C 1
ATOM 878 O O . VAL A 1 111 ? -18.732 -19.203 9.835 1.00 87.75 111 VAL A O 1
ATOM 881 N N . GLY A 1 112 ? -18.832 -17.614 11.420 1.00 89.19 112 GLY A N 1
ATOM 882 C CA . GLY A 1 112 ? -19.113 -18.498 12.554 1.00 89.19 112 GLY A CA 1
ATOM 883 C C . GLY A 1 112 ? -17.878 -19.165 13.167 1.00 89.19 112 GLY A C 1
ATOM 884 O O . GLY A 1 112 ? -18.020 -20.013 14.047 1.00 89.19 112 GLY A O 1
ATOM 885 N N . THR A 1 113 ? -16.672 -18.801 12.727 1.00 94.50 113 THR A N 1
ATOM 886 C CA . THR A 1 113 ? -15.419 -19.339 13.279 1.00 94.50 113 THR A CA 1
ATOM 887 C C . THR A 1 113 ? -14.814 -18.429 14.350 1.00 94.50 113 THR A C 1
ATOM 889 O O . THR A 1 113 ? -15.122 -17.239 14.437 1.00 94.50 113 THR A O 1
ATOM 892 N N . ALA A 1 114 ? -13.914 -18.976 15.174 1.00 94.75 114 ALA A N 1
ATOM 893 C CA . ALA A 1 114 ? -13.203 -18.200 16.193 1.00 94.75 114 ALA A CA 1
ATOM 894 C C . ALA A 1 114 ? -12.327 -17.093 15.572 1.00 94.75 114 ALA A C 1
ATOM 896 O O . ALA A 1 114 ? -12.231 -16.001 16.129 1.00 94.75 114 ALA A O 1
ATOM 897 N N . GLN A 1 115 ? -11.766 -17.345 14.385 1.00 95.75 115 GLN A N 1
ATOM 898 C CA . GLN A 1 115 ? -10.932 -16.406 13.630 1.00 95.75 115 GLN A CA 1
ATOM 899 C C . GLN A 1 115 ? -11.715 -15.166 13.180 1.00 95.75 115 GLN A C 1
ATOM 901 O O . GLN A 1 115 ? -11.179 -14.055 13.146 1.00 95.75 115 GLN A O 1
ATOM 906 N N . GLU A 1 116 ? -13.000 -15.325 12.847 1.00 94.12 116 GLU A N 1
ATOM 907 C CA . GLU A 1 116 ? -13.873 -14.187 12.546 1.00 94.12 116 GLU A CA 1
ATOM 908 C C . GLU A 1 116 ? -14.071 -13.307 13.787 1.00 94.12 116 GLU A C 1
ATOM 910 O O . GLU A 1 116 ? -13.921 -12.083 13.713 1.00 94.12 116 GLU A O 1
ATOM 915 N N . LEU A 1 117 ? -14.369 -13.919 14.937 1.00 93.94 117 LEU A N 1
ATOM 916 C CA . LEU A 1 117 ? -14.562 -13.192 16.192 1.00 93.94 117 LEU A CA 1
ATOM 917 C C . LEU A 1 117 ? -13.288 -12.447 16.611 1.00 93.94 117 LEU A C 1
ATOM 919 O O . LEU A 1 117 ? -13.355 -11.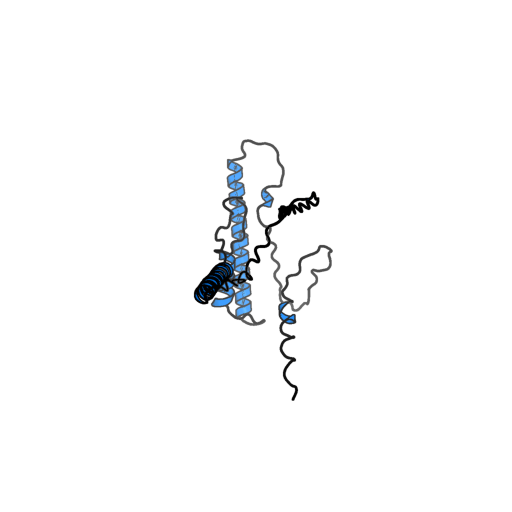284 17.018 1.00 93.94 117 LEU A O 1
ATOM 923 N N . GLU A 1 118 ? -12.133 -13.094 16.469 1.00 96.56 118 GLU A N 1
ATOM 924 C CA . GLU A 1 118 ? -10.827 -12.494 16.728 1.00 96.56 118 GLU A CA 1
ATOM 925 C C . GLU A 1 118 ? -10.545 -11.319 15.788 1.00 96.56 118 GLU A C 1
ATOM 927 O O . GLU A 1 118 ? -10.206 -10.232 16.256 1.00 96.56 118 GLU A O 1
ATOM 932 N N . THR A 1 119 ? -10.802 -11.482 14.485 1.00 95.44 119 THR A N 1
ATOM 933 C CA . THR A 1 119 ? -10.708 -10.390 13.501 1.00 95.44 119 THR A CA 1
ATOM 934 C C . THR A 1 119 ? -11.571 -9.205 13.908 1.00 95.44 119 THR A C 1
ATOM 936 O O . THR A 1 119 ? -11.101 -8.066 13.906 1.00 95.44 119 THR A O 1
ATOM 939 N N . LYS A 1 120 ? -12.837 -9.450 14.261 1.00 94.19 120 LYS A N 1
ATOM 940 C CA . LYS A 1 120 ? -13.764 -8.388 14.661 1.00 94.19 120 LYS A CA 1
ATOM 941 C C . LYS A 1 120 ? -13.237 -7.651 15.888 1.00 94.19 120 LYS A C 1
ATOM 943 O O . LYS A 1 120 ? -13.239 -6.421 15.906 1.00 94.19 120 LYS A O 1
ATOM 948 N N . LYS A 1 121 ? -12.760 -8.390 16.892 1.00 95.50 121 LYS A N 1
ATOM 949 C CA . LYS A 1 121 ? -12.185 -7.815 18.112 1.00 95.50 121 LYS A CA 1
ATOM 950 C C . LYS A 1 121 ? -10.943 -6.977 17.807 1.00 95.50 121 LYS A C 1
ATOM 952 O O . LYS A 1 121 ? -10.845 -5.856 18.301 1.00 95.50 121 LYS A O 1
ATOM 957 N N . TYR A 1 122 ? -10.038 -7.491 16.976 1.00 96.50 122 TYR A N 1
ATOM 958 C CA . TYR A 1 122 ? -8.830 -6.786 16.557 1.00 96.50 122 TYR A CA 1
ATOM 959 C C . TYR A 1 122 ? -9.159 -5.479 15.823 1.00 96.50 122 TYR A C 1
ATOM 961 O O . TYR A 1 122 ? -8.689 -4.415 16.221 1.00 96.50 122 TYR A O 1
ATOM 969 N N . LEU A 1 123 ? -10.031 -5.534 14.812 1.00 95.12 123 LEU A N 1
ATOM 970 C CA . LEU A 1 123 ? -10.416 -4.359 14.026 1.00 95.12 123 LEU A CA 1
ATOM 971 C C . LEU A 1 123 ? -11.106 -3.287 14.871 1.00 95.12 123 LEU A C 1
ATOM 973 O O . LEU A 1 123 ? -10.808 -2.105 14.722 1.00 95.12 123 LEU A O 1
ATOM 977 N N . VAL A 1 124 ? -12.011 -3.682 15.772 1.00 93.88 124 VAL A N 1
ATOM 978 C CA . VAL A 1 124 ? -12.657 -2.733 16.691 1.00 93.88 124 VAL A CA 1
ATOM 979 C C . VAL A 1 124 ? -11.615 -2.066 17.587 1.00 93.88 124 VAL A C 1
ATOM 981 O O . VAL A 1 124 ? -11.680 -0.855 17.783 1.00 93.88 124 VAL A O 1
ATOM 984 N N . ASN A 1 125 ? -10.639 -2.822 18.093 1.00 95.56 125 ASN A N 1
ATOM 985 C CA . ASN A 1 125 ? -9.580 -2.271 18.931 1.00 95.56 125 ASN A CA 1
ATOM 986 C C . ASN A 1 125 ? -8.695 -1.266 18.171 1.00 95.56 125 ASN A C 1
ATOM 988 O O . ASN A 1 125 ? -8.485 -0.160 18.659 1.00 95.56 125 ASN A O 1
ATOM 992 N N . GLU A 1 126 ? -8.248 -1.603 16.958 1.00 94.50 126 GLU A N 1
ATOM 993 C CA . GLU A 1 126 ? -7.473 -0.685 16.106 1.00 94.50 126 GLU A CA 1
ATOM 994 C C . GLU A 1 126 ? -8.258 0.590 15.771 1.00 94.50 126 GLU A C 1
ATOM 996 O O . GLU A 1 126 ? -7.726 1.696 15.841 1.00 94.50 126 GLU A O 1
ATOM 1001 N N . LEU A 1 127 ? -9.554 0.476 15.468 1.00 91.62 127 LEU A N 1
ATOM 1002 C CA . LEU A 1 127 ? -10.384 1.651 15.201 1.00 91.62 127 LEU A CA 1
ATOM 1003 C C . LEU A 1 127 ? -10.566 2.538 16.441 1.00 91.62 127 LEU A C 1
ATOM 1005 O O . LEU A 1 127 ? -10.577 3.764 16.320 1.00 91.62 127 LEU A O 1
ATOM 1009 N N . LEU A 1 128 ? -10.716 1.941 17.627 1.00 92.50 128 LEU A N 1
ATOM 1010 C CA . LEU A 1 128 ? -10.778 2.690 18.884 1.00 92.50 128 LEU A CA 1
ATOM 1011 C C . LEU A 1 128 ? -9.456 3.402 19.171 1.00 92.50 128 LEU A C 1
ATOM 1013 O O . LEU A 1 128 ? -9.474 4.565 19.574 1.00 92.50 128 LEU A O 1
ATOM 1017 N N . GLN A 1 129 ? -8.331 2.738 18.910 1.00 93.00 129 GLN A N 1
ATOM 1018 C CA . GLN A 1 129 ? -7.008 3.332 19.044 1.00 93.00 129 GLN A CA 1
ATOM 1019 C C . GLN A 1 129 ? -6.834 4.525 18.095 1.00 93.00 129 GLN A C 1
ATOM 1021 O O . GLN A 1 129 ? -6.477 5.610 18.543 1.00 93.00 129 GLN A O 1
ATOM 1026 N N . LEU A 1 130 ? -7.195 4.378 16.817 1.00 88.56 130 LEU A N 1
ATOM 1027 C CA . LEU A 1 130 ? -7.138 5.473 15.840 1.00 88.56 130 LEU A CA 1
ATOM 1028 C C . LEU A 1 130 ? -8.036 6.656 16.223 1.00 88.56 130 LEU A C 1
ATOM 1030 O O . LEU A 1 130 ? -7.650 7.815 16.055 1.00 88.56 130 LEU A O 1
ATOM 1034 N N . LYS A 1 131 ? -9.231 6.378 16.756 1.00 87.56 131 LYS A N 1
ATOM 1035 C CA . LYS A 1 131 ? -10.140 7.416 17.257 1.00 87.56 131 LYS A CA 1
ATOM 1036 C C . LYS A 1 131 ? -9.513 8.187 18.420 1.00 87.56 131 LYS A C 1
ATOM 1038 O O . LYS A 1 131 ? -9.633 9.411 18.478 1.00 87.56 131 LYS A O 1
ATOM 1043 N N . GLU A 1 132 ? -8.858 7.482 19.335 1.00 91.00 132 GLU A N 1
ATOM 1044 C CA . GLU A 1 132 ? -8.187 8.092 20.479 1.00 91.00 132 GLU A CA 1
ATOM 1045 C C . GLU A 1 132 ? -6.955 8.904 20.057 1.00 91.00 132 GLU A C 1
ATOM 1047 O O . GLU A 1 132 ? -6.792 10.045 20.493 1.00 91.00 132 GLU A O 1
ATOM 1052 N N . ASP A 1 133 ? -6.151 8.390 19.128 1.00 86.69 133 ASP A N 1
ATOM 1053 C CA . ASP A 1 133 ? -5.000 9.103 18.570 1.00 86.69 133 ASP A CA 1
ATOM 1054 C C . ASP A 1 133 ? -5.428 10.403 17.873 1.00 86.69 133 ASP A C 1
ATOM 1056 O O . ASP A 1 133 ? -4.825 11.460 18.087 1.00 86.69 133 ASP A O 1
ATOM 1060 N N . ALA A 1 134 ? -6.523 10.363 17.105 1.00 83.88 134 ALA A N 1
ATOM 1061 C CA . ALA A 1 134 ? -7.101 11.551 16.483 1.00 83.88 134 ALA A CA 1
ATOM 1062 C C . ALA A 1 134 ? -7.608 12.564 17.522 1.00 83.88 134 ALA A C 1
ATOM 1064 O O . ALA A 1 134 ? -7.406 13.773 17.364 1.00 83.88 134 ALA A O 1
ATOM 1065 N N . ARG A 1 135 ? -8.217 12.089 18.617 1.00 85.81 135 ARG A N 1
ATOM 1066 C CA . ARG A 1 135 ? -8.651 12.938 19.736 1.00 85.81 135 ARG A CA 1
ATOM 1067 C C . ARG A 1 135 ? -7.457 13.630 20.399 1.00 85.81 135 ARG A C 1
ATOM 1069 O O . ARG A 1 135 ? -7.502 14.839 20.633 1.00 85.81 135 ARG A O 1
ATOM 1076 N N . ILE A 1 136 ? -6.380 12.891 20.676 1.00 86.25 136 ILE A N 1
ATOM 1077 C CA . ILE A 1 136 ? -5.149 13.424 21.278 1.00 86.25 136 ILE A CA 1
ATOM 1078 C C . ILE A 1 136 ? -4.475 14.433 20.345 1.00 86.25 136 ILE A C 1
ATOM 1080 O O . ILE A 1 136 ? -4.087 15.515 20.798 1.00 86.25 136 ILE A O 1
ATOM 1084 N N . ALA A 1 137 ? -4.365 14.121 19.053 1.00 82.06 137 ALA A N 1
ATOM 1085 C CA . ALA A 1 137 ? -3.828 15.042 18.055 1.00 82.06 137 ALA A CA 1
ATOM 1086 C C . ALA A 1 137 ? -4.644 16.342 18.012 1.00 82.06 137 ALA A C 1
ATOM 1088 O O . ALA A 1 137 ? -4.075 17.433 18.090 1.00 82.06 137 ALA A O 1
ATOM 1089 N N . GLY A 1 138 ? -5.975 16.237 18.006 1.00 79.25 138 GLY A N 1
ATOM 1090 C CA . GLY A 1 138 ? -6.862 17.396 18.042 1.00 79.25 138 GLY A CA 1
ATOM 1091 C C . GLY A 1 138 ? -6.680 18.283 19.272 1.00 79.25 138 GLY A C 1
ATOM 1092 O O . GLY A 1 138 ? -6.628 19.507 19.144 1.00 79.25 138 GLY A O 1
ATOM 1093 N N . MET A 1 139 ? -6.499 17.688 20.456 1.00 79.69 139 MET A N 1
ATOM 1094 C CA . MET A 1 139 ? -6.200 18.449 21.677 1.00 79.69 139 MET A CA 1
ATOM 1095 C C . MET A 1 139 ? -4.850 19.176 21.600 1.00 79.69 139 MET A C 1
ATOM 1097 O O . MET A 1 139 ? -4.753 20.325 22.034 1.00 79.69 139 MET A O 1
ATOM 1101 N N . LYS A 1 140 ? -3.811 18.552 21.023 1.00 80.00 140 LYS A N 1
ATOM 1102 C CA . LYS A 1 140 ? -2.496 19.197 20.842 1.00 80.00 140 LYS A CA 1
ATOM 1103 C C . LYS A 1 140 ? -2.574 20.406 19.908 1.00 80.00 140 LYS A C 1
ATOM 1105 O O . LYS A 1 140 ? -1.978 21.438 20.214 1.00 80.00 140 LYS A O 1
ATOM 1110 N N . HIS A 1 141 ? -3.342 20.311 18.821 1.00 70.19 141 HIS A N 1
ATOM 1111 C CA . HIS A 1 141 ? -3.555 21.440 17.909 1.00 70.19 141 HIS A CA 1
ATOM 1112 C C . HIS A 1 141 ? -4.254 22.622 18.601 1.00 70.19 141 HIS A C 1
ATOM 1114 O O . HIS A 1 141 ? -3.814 23.761 18.449 1.00 70.19 141 HIS A O 1
ATOM 1120 N N . GLN A 1 142 ? -5.273 22.363 19.428 1.00 70.81 142 GLN A N 1
ATOM 1121 C CA . GLN A 1 142 ? -5.954 23.417 20.194 1.00 70.81 142 GLN A CA 1
ATOM 1122 C C . GLN A 1 142 ? -5.043 24.066 21.249 1.00 70.81 142 GLN A C 1
ATOM 1124 O O . GLN A 1 142 ? -5.071 25.285 21.431 1.00 70.81 142 GLN A O 1
ATOM 1129 N N . ALA A 1 143 ? -4.219 23.268 21.936 1.00 72.75 143 ALA A N 1
ATOM 1130 C CA . ALA A 1 143 ? -3.268 23.778 22.920 1.00 72.75 143 ALA A CA 1
ATOM 1131 C C . ALA A 1 143 ? -2.183 24.657 22.270 1.00 72.75 143 ALA A C 1
ATOM 1133 O O . ALA A 1 143 ? -1.876 25.723 22.796 1.00 72.75 143 ALA A O 1
ATOM 1134 N N . GLY A 1 144 ? -1.659 24.252 21.107 1.00 64.19 144 GLY A N 1
ATOM 1135 C CA . GLY A 1 144 ? -0.671 25.030 20.352 1.00 64.19 144 GLY A CA 1
ATOM 1136 C C . GLY A 1 144 ? -1.230 26.332 19.766 1.00 64.19 144 GLY A C 1
ATOM 1137 O O . GLY A 1 144 ? -0.548 27.355 19.792 1.00 64.19 144 GLY A O 1
ATOM 1138 N N . GLN A 1 145 ? -2.487 26.337 19.302 1.00 61.44 145 GLN A N 1
ATOM 1139 C CA . GLN A 1 145 ? -3.131 27.555 18.789 1.00 61.44 145 GLN A CA 1
ATOM 1140 C C . GLN A 1 145 ? -3.346 28.615 19.878 1.00 61.44 145 GLN A C 1
ATOM 1142 O O . GLN A 1 145 ? -3.117 29.795 19.619 1.00 61.44 145 GLN A O 1
ATOM 1147 N N . ARG A 1 146 ? -3.692 28.219 21.112 1.00 55.81 146 ARG A N 1
ATOM 1148 C CA . ARG A 1 146 ? -3.883 29.160 22.235 1.00 55.81 146 ARG A CA 1
ATOM 1149 C C . ARG A 1 146 ? -2.627 29.956 22.602 1.00 55.81 146 ARG A C 1
ATOM 1151 O O . ARG A 1 146 ? -2.752 31.045 23.152 1.00 55.81 146 ARG A O 1
ATOM 1158 N N . SER A 1 147 ? -1.439 29.441 22.295 1.00 55.88 147 SER A N 1
ATOM 1159 C CA . SER A 1 147 ? -0.169 30.135 22.540 1.00 55.88 147 SER A CA 1
ATOM 1160 C C . SER A 1 147 ? 0.247 31.077 21.404 1.00 55.88 147 SER A C 1
ATOM 1162 O O . SER A 1 147 ? 1.077 31.951 21.632 1.00 55.88 147 SER A O 1
ATOM 1164 N N . ALA A 1 148 ? -0.328 30.930 20.205 1.00 56.19 148 ALA A N 1
ATOM 1165 C CA . ALA A 1 148 ? -0.013 31.751 19.031 1.00 56.19 148 ALA A CA 1
ATOM 1166 C C . ALA A 1 148 ? -1.087 32.814 18.715 1.00 56.19 148 ALA A C 1
ATOM 1168 O O . ALA A 1 148 ? -0.816 33.760 17.981 1.00 56.19 148 ALA A O 1
ATOM 1169 N N . SER A 1 149 ? -2.297 32.691 19.272 1.00 49.41 149 SER A N 1
ATOM 1170 C CA . SER A 1 149 ? -3.443 33.563 18.977 1.00 49.41 149 SER A CA 1
ATOM 1171 C C . SER A 1 149 ? -3.710 34.636 20.048 1.00 49.41 149 SER A C 1
ATOM 1173 O O . SER A 1 149 ? -4.861 34.856 20.428 1.00 49.41 149 SER A O 1
ATOM 1175 N N . SER A 1 150 ? -2.677 35.320 20.551 1.00 54.88 150 SER A N 1
ATOM 1176 C CA . SER A 1 150 ? -2.837 36.583 21.301 1.00 54.88 150 SER A CA 1
ATOM 1177 C C . SER A 1 150 ? -2.845 37.825 20.392 1.00 54.88 150 SER A C 1
ATOM 1179 O O . SER A 1 150 ? -2.939 38.948 20.881 1.00 54.88 150 SER A O 1
ATOM 1181 N N . SER A 1 151 ? -2.796 37.648 19.067 1.00 52.22 151 SER A N 1
ATOM 1182 C CA . SER A 1 151 ? -2.689 38.751 18.105 1.00 52.22 151 SER A CA 1
ATOM 1183 C C . SER A 1 151 ? -3.351 38.454 16.750 1.00 52.22 151 SER A C 1
ATOM 1185 O O . SER A 1 151 ? -2.711 38.505 15.708 1.00 52.22 151 SER A O 1
ATOM 1187 N N . SER A 1 152 ? -4.648 38.139 16.718 1.00 47.09 152 SER A N 1
ATOM 1188 C CA . SER A 1 152 ? -5.513 38.510 15.576 1.00 47.09 152 SER A CA 1
ATOM 1189 C C . SER A 1 152 ? -6.973 38.153 15.834 1.00 47.09 152 SER A C 1
ATOM 1191 O O . SER A 1 152 ? -7.379 37.001 15.956 1.00 47.09 152 SER A O 1
ATOM 1193 N N . SER A 1 153 ? -7.767 39.208 15.922 1.00 49.91 153 SER A N 1
ATOM 1194 C CA . SER A 1 153 ? -9.219 39.225 15.943 1.00 49.91 153 SER A CA 1
ATOM 1195 C C . SER A 1 153 ? -9.810 38.761 14.608 1.00 49.91 153 SER A C 1
ATOM 1197 O O . SER A 1 153 ? -9.510 39.350 13.573 1.00 49.91 153 SER A O 1
ATOM 1199 N N . GLY A 1 154 ? -10.740 37.806 14.665 1.00 49.56 154 GLY A N 1
ATOM 1200 C CA . GLY A 1 154 ? -11.811 37.676 13.675 1.00 49.56 154 GLY A CA 1
ATOM 1201 C C . GLY A 1 154 ? -11.555 36.706 12.523 1.00 49.56 154 GLY A C 1
ATOM 1202 O O . GLY A 1 154 ? -11.263 37.125 11.411 1.00 49.56 154 GLY A O 1
ATOM 1203 N N . SER A 1 155 ? -11.790 35.415 12.758 1.00 45.41 155 SER A N 1
ATOM 1204 C CA . SER A 1 155 ? -12.248 34.494 11.712 1.00 45.41 155 SER A CA 1
ATOM 1205 C C . SER A 1 155 ? -12.911 33.275 12.355 1.00 45.41 155 SER A C 1
ATOM 1207 O O . SER A 1 155 ? -12.280 32.474 13.041 1.00 45.41 155 SER A O 1
ATOM 1209 N N . SER A 1 156 ? -14.229 33.200 12.196 1.00 45.59 156 SER A N 1
ATOM 1210 C CA . SER A 1 156 ? -15.111 32.185 12.755 1.00 45.59 156 SER A CA 1
ATOM 1211 C C . SER A 1 156 ? -14.954 30.827 12.058 1.00 45.59 156 SER A C 1
ATOM 1213 O O . SER A 1 156 ? -15.245 30.695 10.877 1.00 45.59 156 SER A O 1
ATOM 1215 N N . GLY A 1 157 ? -14.647 29.785 12.834 1.00 45.84 157 GLY A N 1
ATOM 1216 C CA . GLY A 1 157 ? -15.378 28.513 12.745 1.00 45.84 157 GLY A CA 1
ATOM 1217 C C . GLY A 1 157 ? -14.917 27.416 11.776 1.00 45.84 157 GLY A C 1
ATOM 1218 O O . GLY A 1 157 ? -15.560 26.370 11.779 1.00 45.84 157 GLY A O 1
ATOM 1219 N N . SER A 1 158 ? -13.845 27.572 10.993 1.00 49.09 158 SER A N 1
ATOM 1220 C CA . SER A 1 158 ? -13.494 26.588 9.942 1.00 49.09 158 SER A CA 1
ATOM 1221 C C . SER A 1 158 ? -12.177 25.812 10.108 1.00 49.09 158 SER A C 1
ATOM 1223 O O . SER A 1 158 ? -11.962 24.870 9.355 1.00 49.09 158 SER A O 1
ATOM 1225 N N . ASP A 1 159 ? -11.328 26.111 11.097 1.00 48.84 159 ASP A N 1
ATOM 1226 C CA . ASP A 1 159 ? -10.030 25.413 11.264 1.00 48.84 159 ASP A CA 1
ATOM 1227 C C . ASP A 1 159 ? -10.082 24.144 12.135 1.00 48.84 159 ASP A C 1
ATOM 1229 O O . ASP A 1 159 ? -9.127 23.370 12.180 1.00 48.84 159 ASP A O 1
ATOM 1233 N N . LEU A 1 160 ? -11.226 23.849 12.764 1.00 49.50 160 LEU A N 1
ATOM 1234 C CA . LEU A 1 160 ? -11.487 22.528 13.361 1.00 49.50 160 LEU A CA 1
ATOM 1235 C C . LEU A 1 160 ? -11.822 21.458 12.301 1.00 49.50 160 LEU A C 1
ATOM 1237 O O . LEU A 1 160 ? -11.992 20.291 12.646 1.00 49.50 160 LEU A O 1
ATOM 1241 N N . ALA A 1 161 ? -11.886 21.832 11.017 1.00 50.75 161 ALA A N 1
ATOM 1242 C CA . ALA A 1 161 ? -12.199 20.939 9.902 1.00 50.75 161 ALA A CA 1
ATOM 1243 C C . ALA A 1 161 ? -11.036 20.025 9.464 1.00 50.75 161 ALA A C 1
ATOM 1245 O O . ALA A 1 161 ? -11.215 19.227 8.547 1.00 50.75 161 ALA A O 1
ATOM 1246 N N . LEU A 1 162 ? -9.850 20.123 10.081 1.00 58.41 162 LEU A N 1
ATOM 1247 C CA . LEU A 1 162 ? -8.698 19.304 9.682 1.00 58.41 162 LEU A CA 1
ATOM 1248 C C . LEU A 1 162 ? -8.635 17.923 10.350 1.00 58.41 162 LEU A C 1
ATOM 1250 O O . LEU A 1 162 ? -7.828 17.091 9.936 1.00 58.41 162 LEU A O 1
ATOM 1254 N N . LEU A 1 163 ? -9.449 17.669 11.379 1.00 60.22 163 LEU A N 1
ATOM 1255 C CA . LEU A 1 163 ? -9.496 16.355 12.016 1.00 60.22 163 LEU A CA 1
ATOM 1256 C C . LEU A 1 163 ? -10.547 15.484 11.317 1.00 60.22 163 LEU A C 1
ATOM 1258 O O . LEU A 1 163 ? -11.688 15.921 11.159 1.00 60.22 163 LEU A O 1
ATOM 1262 N N . PRO A 1 164 ? -10.199 14.254 10.906 1.00 66.00 164 PRO A N 1
ATOM 1263 C CA . PRO A 1 164 ? -11.167 13.351 10.303 1.00 66.00 164 PRO A CA 1
ATOM 1264 C C . PRO A 1 164 ? -12.288 13.025 11.303 1.00 66.00 164 PRO A C 1
ATOM 1266 O O . PRO A 1 164 ? -12.028 12.619 12.435 1.00 66.00 164 PRO A O 1
ATOM 1269 N N . ASN A 1 165 ? -13.543 13.198 10.881 1.00 68.38 165 ASN A N 1
ATOM 1270 C CA . ASN A 1 165 ? -14.700 12.722 11.637 1.00 68.38 165 ASN A CA 1
ATOM 1271 C C . ASN A 1 165 ? -14.802 11.200 11.481 1.00 68.38 165 ASN A C 1
ATOM 1273 O O . ASN A 1 165 ? -14.884 10.694 10.362 1.00 68.38 165 ASN A O 1
ATOM 1277 N N . PHE A 1 166 ? -14.806 10.477 12.601 1.00 73.25 166 PHE A N 1
ATOM 1278 C CA . PHE A 1 166 ? -14.956 9.024 12.621 1.00 73.25 166 PHE A CA 1
ATOM 1279 C C . PHE A 1 166 ? -16.382 8.650 13.015 1.00 73.25 166 PHE A C 1
ATOM 1281 O O . PHE A 1 166 ? -16.756 8.797 14.179 1.00 73.25 166 PHE A O 1
ATOM 1288 N N . ASP A 1 167 ? -17.135 8.101 12.066 1.00 75.94 167 ASP A N 1
ATOM 1289 C CA . ASP A 1 167 ? -18.373 7.376 12.344 1.00 75.94 167 ASP A CA 1
ATOM 1290 C C . ASP A 1 167 ? -18.097 5.871 12.306 1.00 75.94 167 ASP A C 1
ATOM 1292 O O . ASP A 1 167 ? -17.545 5.349 11.335 1.00 75.94 167 ASP A O 1
ATOM 1296 N N . MET A 1 168 ? -18.474 5.165 13.375 1.00 76.94 168 MET A N 1
ATOM 1297 C CA . MET A 1 168 ? -18.311 3.717 13.492 1.00 76.94 168 MET A CA 1
ATOM 1298 C C . MET A 1 168 ? -19.679 3.052 13.592 1.00 76.94 168 MET A C 1
ATOM 1300 O O . MET A 1 168 ? -20.427 3.293 14.536 1.00 76.94 168 MET A O 1
ATOM 1304 N N . TRP A 1 169 ? -19.963 2.161 12.646 1.00 76.50 169 TRP A N 1
ATOM 1305 C CA . TRP A 1 169 ? -21.182 1.360 12.613 1.00 76.50 169 TRP A CA 1
ATOM 1306 C C . TRP A 1 169 ? -20.796 -0.109 12.775 1.00 76.50 169 TRP A C 1
ATOM 1308 O O . TRP A 1 169 ? -20.005 -0.633 11.993 1.00 76.50 169 TRP A O 1
ATOM 1318 N N . VAL A 1 170 ? -21.330 -0.775 13.798 1.00 77.12 170 VAL A N 1
ATOM 1319 C CA . VAL A 1 170 ? -21.075 -2.199 14.047 1.00 77.12 170 VAL A CA 1
ATOM 1320 C C . VAL A 1 170 ? -22.342 -2.977 13.743 1.00 77.12 170 VAL A C 1
ATOM 1322 O O . VAL A 1 170 ? -23.375 -2.756 14.372 1.00 77.12 170 VAL A O 1
ATOM 1325 N N . GLN A 1 171 ? -22.255 -3.920 12.807 1.00 72.25 171 GLN A N 1
ATOM 1326 C CA . GLN A 1 171 ? -23.346 -4.856 12.580 1.00 72.25 171 GLN A CA 1
ATOM 1327 C C . GLN A 1 171 ? -23.425 -5.841 13.754 1.00 72.25 171 GLN A C 1
ATOM 1329 O O . GLN A 1 171 ? -22.460 -6.546 14.088 1.00 72.25 171 GLN A O 1
ATOM 1334 N N . VAL A 1 172 ? -24.589 -5.864 14.395 1.00 77.00 172 VAL A N 1
ATOM 1335 C CA . VAL A 1 172 ? -24.952 -6.846 15.416 1.00 77.00 172 VAL A CA 1
ATOM 1336 C C . VAL A 1 172 ? -25.732 -7.944 14.702 1.00 77.00 172 VAL A C 1
ATOM 1338 O O . VAL A 1 172 ? -26.694 -7.657 13.999 1.00 77.00 172 VAL A O 1
ATOM 1341 N N . GLY A 1 173 ? -25.268 -9.190 14.810 1.00 65.62 173 GLY A N 1
ATOM 1342 C CA . GLY A 1 173 ? -25.887 -10.347 14.162 1.00 65.62 173 GLY A CA 1
ATOM 1343 C C . GLY A 1 173 ? -27.159 -10.777 14.883 1.00 65.62 173 GLY A C 1
ATOM 1344 O O . GLY A 1 173 ? -27.191 -11.851 15.467 1.00 65.62 173 GLY A O 1
ATOM 1345 N N . ASP A 1 174 ? -28.191 -9.938 14.865 1.00 67.81 174 ASP A N 1
ATOM 1346 C CA . ASP A 1 174 ? -29.519 -10.274 15.391 1.00 67.81 174 ASP A CA 1
ATOM 1347 C C . ASP A 1 174 ? -30.352 -11.120 14.405 1.00 67.81 174 ASP A C 1
ATOM 1349 O O . ASP A 1 174 ? -31.511 -11.429 14.667 1.00 67.81 174 ASP A O 1
ATOM 1353 N N . GLY A 1 175 ? -29.768 -11.507 13.263 1.00 58.12 175 GLY A N 1
ATOM 1354 C CA . GLY A 1 175 ? -30.452 -12.259 12.211 1.00 58.12 175 GLY A CA 1
ATOM 1355 C C . GLY A 1 175 ? -31.497 -11.437 11.450 1.00 58.12 175 GLY A C 1
ATOM 1356 O O . GLY A 1 175 ? -32.151 -11.972 10.554 1.00 58.12 175 GLY A O 1
ATOM 1357 N N . SER A 1 176 ? -31.649 -10.142 11.751 1.00 56.19 176 SER A N 1
ATOM 1358 C CA . SER A 1 176 ? -32.547 -9.266 11.012 1.00 56.19 176 SER A CA 1
ATOM 1359 C C . SER A 1 176 ? -31.830 -8.735 9.766 1.00 56.19 176 SER A C 1
ATOM 1361 O O . SER A 1 176 ? -30.824 -8.027 9.813 1.00 56.19 176 SER A O 1
ATOM 1363 N N . HIS A 1 177 ? -32.330 -9.127 8.595 1.00 47.88 177 HIS A N 1
ATOM 1364 C CA . HIS A 1 177 ? -31.896 -8.597 7.307 1.00 47.88 177 HIS A CA 1
ATOM 1365 C C . HIS A 1 177 ? -32.217 -7.096 7.232 1.00 47.88 177 HIS A C 1
ATOM 1367 O O . HIS A 1 177 ? -33.283 -6.706 6.761 1.00 47.88 177 HIS A O 1
ATOM 1373 N N . ARG A 1 178 ? -31.311 -6.227 7.686 1.00 50.25 178 ARG A N 1
ATOM 1374 C CA . ARG A 1 178 ? -31.458 -4.773 7.545 1.00 50.25 178 ARG A CA 1
ATOM 1375 C C . ARG A 1 178 ? -30.298 -4.173 6.758 1.00 50.25 178 ARG A C 1
ATOM 1377 O O . ARG A 1 178 ? -29.466 -3.448 7.286 1.00 50.25 178 ARG A O 1
ATOM 1384 N N . PHE A 1 179 ? -30.337 -4.370 5.441 1.00 52.28 179 PHE A N 1
ATOM 1385 C CA . PHE A 1 179 ? -29.816 -3.379 4.491 1.00 52.28 179 PHE A CA 1
ATOM 1386 C C . PHE A 1 179 ? -30.817 -2.210 4.337 1.00 52.28 179 PHE A C 1
ATOM 1388 O O . PHE A 1 179 ? -31.139 -1.795 3.230 1.00 52.28 179 PHE A O 1
ATOM 1395 N N . ASP A 1 180 ? -31.332 -1.666 5.446 1.00 53.59 180 ASP A N 1
ATOM 1396 C CA . ASP A 1 180 ? -32.245 -0.506 5.458 1.00 53.59 180 ASP A CA 1
ATOM 1397 C C . ASP A 1 180 ? -31.464 0.818 5.588 1.00 53.59 180 ASP A C 1
ATOM 1399 O O . ASP A 1 180 ? -31.857 1.746 6.286 1.00 53.59 180 ASP A O 1
ATOM 1403 N N . PHE A 1 181 ? -30.296 0.897 4.942 1.00 53.38 181 PHE A N 1
ATOM 1404 C CA . PHE A 1 181 ? -29.469 2.111 4.884 1.00 53.38 181 PHE A CA 1
ATOM 1405 C C . PHE A 1 181 ? -29.694 2.923 3.595 1.00 53.38 181 PHE A C 1
ATOM 1407 O O . PHE A 1 181 ? -29.066 3.960 3.397 1.00 53.38 181 PHE A O 1
ATOM 1414 N N . MET A 1 182 ? -30.599 2.483 2.712 1.00 48.81 182 MET A N 1
ATOM 1415 C CA . MET A 1 182 ? -30.739 3.011 1.346 1.00 48.81 182 MET A CA 1
ATOM 1416 C C . MET A 1 182 ? -31.972 3.898 1.087 1.00 48.81 182 MET A C 1
ATOM 1418 O O . MET A 1 182 ? -32.264 4.200 -0.067 1.00 48.81 182 MET A O 1
ATOM 1422 N N . SER A 1 183 ? -32.698 4.369 2.107 1.00 45.75 183 SER A N 1
ATOM 1423 C CA . SER A 1 183 ? -33.950 5.121 1.881 1.00 45.75 183 SER A CA 1
ATOM 1424 C C . SER A 1 183 ? -33.827 6.654 1.826 1.00 45.75 183 SER A C 1
ATOM 1426 O O . SER A 1 183 ? -34.841 7.325 1.642 1.00 45.75 183 SER A O 1
ATOM 1428 N N . LYS A 1 184 ? -32.628 7.261 1.908 1.00 48.28 184 LYS A N 1
ATOM 1429 C CA . LYS A 1 184 ? -32.481 8.732 1.774 1.00 48.28 184 LYS A CA 1
ATOM 1430 C C . LYS A 1 184 ? -31.293 9.184 0.911 1.00 48.28 184 LYS A C 1
ATOM 1432 O O . LYS A 1 184 ? -30.283 9.663 1.406 1.00 48.28 184 LYS A O 1
ATOM 1437 N N . GLY A 1 185 ? -31.473 9.108 -0.408 1.00 44.84 185 GLY A N 1
ATOM 1438 C CA . GLY A 1 185 ? -31.271 10.245 -1.324 1.00 44.84 185 GLY A CA 1
ATOM 1439 C C . GLY A 1 185 ? -29.928 10.986 -1.377 1.00 44.84 185 GLY A C 1
ATOM 1440 O O . GLY A 1 185 ? -29.933 12.160 -1.743 1.00 44.84 185 GLY A O 1
ATOM 1441 N N . LYS A 1 186 ? -28.789 10.366 -1.056 1.00 45.62 186 LYS A N 1
ATOM 1442 C CA . LYS A 1 186 ? -27.463 10.908 -1.403 1.00 45.62 186 LYS A CA 1
ATOM 1443 C C . LYS A 1 186 ? -26.575 9.768 -1.883 1.00 45.62 186 LYS A C 1
ATOM 1445 O O . LYS A 1 186 ? -26.489 8.742 -1.226 1.00 45.62 186 LYS A O 1
ATOM 1450 N N . TYR A 1 187 ? -25.970 9.936 -3.054 1.00 43.34 187 TYR A N 1
ATOM 1451 C CA . TYR A 1 187 ? -25.140 8.938 -3.725 1.00 43.34 187 TYR A CA 1
ATOM 1452 C C . TYR A 1 187 ? -23.969 8.520 -2.826 1.00 43.34 187 TYR A C 1
ATOM 1454 O O . TYR A 1 187 ? -22.949 9.201 -2.753 1.00 43.34 187 TYR A O 1
ATOM 1462 N N . THR A 1 188 ? -24.137 7.415 -2.106 1.00 41.12 188 THR A N 1
ATOM 1463 C CA . THR A 1 188 ? -23.081 6.785 -1.316 1.00 41.12 188 THR A CA 1
ATOM 1464 C C . THR A 1 188 ? -22.475 5.672 -2.155 1.00 41.12 188 THR A C 1
ATOM 1466 O O . THR A 1 188 ? -23.165 4.748 -2.586 1.00 41.12 188 THR A O 1
ATOM 1469 N N . LEU A 1 189 ? -21.177 5.809 -2.420 1.00 42.53 189 LEU A N 1
ATOM 1470 C CA . LEU A 1 189 ? -20.340 4.868 -3.148 1.00 42.53 189 LEU A CA 1
ATOM 1471 C C . LEU A 1 189 ? -20.345 3.523 -2.403 1.00 42.53 189 LEU A C 1
ATOM 1473 O O . LEU A 1 189 ? -19.601 3.326 -1.444 1.00 42.53 189 LEU A O 1
ATOM 1477 N N . SER A 1 190 ? -21.245 2.622 -2.803 1.00 41.25 190 SER A N 1
ATOM 1478 C CA . SER A 1 190 ? -21.302 1.269 -2.258 1.00 41.25 190 SER A CA 1
ATOM 1479 C C . SER A 1 190 ? -20.038 0.516 -2.636 1.00 41.25 190 SER A C 1
ATOM 1481 O O . SER A 1 190 ? -19.663 0.393 -3.801 1.00 41.25 190 SER A O 1
ATOM 1483 N N . CYS A 1 191 ? -19.388 0.040 -1.585 1.00 39.59 191 CYS A N 1
ATOM 1484 C CA . CYS A 1 191 ? -18.161 -0.716 -1.591 1.00 39.59 191 CYS A CA 1
ATOM 1485 C C . CYS A 1 191 ? -18.286 -1.969 -2.474 1.00 39.59 191 CYS A C 1
ATOM 1487 O O . CYS A 1 191 ? -19.181 -2.800 -2.313 1.00 39.59 191 CYS A O 1
ATOM 1489 N N . LEU A 1 192 ? -17.337 -2.084 -3.399 1.00 40.84 192 LEU A N 1
ATOM 1490 C CA . LEU A 1 192 ? -17.041 -3.193 -4.301 1.00 40.84 192 LEU A CA 1
ATOM 1491 C C . LEU A 1 192 ? -16.634 -4.471 -3.537 1.00 40.84 192 LEU A C 1
ATOM 1493 O O . LEU A 1 192 ? -15.512 -4.945 -3.668 1.00 40.84 192 LEU A O 1
ATOM 1497 N N . VAL A 1 193 ? -17.539 -5.066 -2.758 1.00 50.03 193 VAL A N 1
ATOM 1498 C CA . VAL A 1 193 ? -17.337 -6.422 -2.196 1.00 50.03 193 VAL A CA 1
ATOM 1499 C C . VAL A 1 193 ? -18.106 -7.490 -2.995 1.00 50.03 193 VAL A C 1
ATOM 1501 O O . VAL A 1 193 ? -17.826 -8.676 -2.874 1.00 50.03 193 VAL A O 1
ATOM 1504 N N . SER A 1 194 ? -18.986 -7.100 -3.930 1.00 42.25 194 SER A N 1
ATOM 1505 C CA . SER A 1 194 ? -19.692 -8.051 -4.815 1.00 42.25 194 SER A CA 1
ATOM 1506 C C . SER A 1 194 ? -19.026 -8.341 -6.171 1.00 42.25 194 SER A C 1
ATOM 1508 O O . SER A 1 194 ? -19.454 -9.266 -6.855 1.00 42.25 194 SER A O 1
ATOM 1510 N N . CYS A 1 195 ? -17.954 -7.647 -6.579 1.00 39.50 195 CYS A N 1
ATOM 1511 C CA . CYS A 1 195 ? -17.344 -7.922 -7.896 1.00 39.50 195 CYS A CA 1
ATOM 1512 C C . CYS A 1 195 ? -16.472 -9.187 -7.952 1.00 39.50 195 CYS A C 1
ATOM 1514 O O . CYS A 1 195 ? -16.198 -9.674 -9.046 1.00 39.50 195 CYS A O 1
ATOM 1516 N N . PHE A 1 196 ? -16.067 -9.770 -6.819 1.00 41.22 196 PHE A N 1
ATOM 1517 C CA . PHE A 1 196 ? -15.231 -10.977 -6.855 1.00 41.22 196 PHE A CA 1
ATOM 1518 C C . PHE A 1 196 ? -16.023 -12.271 -7.108 1.00 41.22 196 PHE A C 1
ATOM 1520 O O . PHE A 1 196 ? -15.459 -13.240 -7.609 1.00 41.22 196 PHE A O 1
ATOM 1527 N N . SER A 1 197 ? -17.340 -12.284 -6.867 1.00 45.72 197 SER A N 1
ATOM 1528 C CA . SER A 1 197 ? -18.170 -13.466 -7.162 1.00 45.72 197 SER A CA 1
ATOM 1529 C C . SER A 1 197 ? -18.575 -13.587 -8.636 1.00 45.72 197 SER A C 1
ATOM 1531 O O . SER A 1 197 ? -18.964 -14.669 -9.061 1.00 45.72 197 SER A O 1
ATOM 1533 N N . LEU A 1 198 ? -18.433 -12.530 -9.450 1.00 41.34 198 LEU A N 1
ATOM 1534 C CA . LEU A 1 198 ? -18.863 -12.560 -10.857 1.00 41.34 198 LEU A CA 1
ATOM 1535 C C . LEU A 1 198 ? -17.742 -12.875 -11.866 1.00 41.34 198 LEU A C 1
ATOM 1537 O O . LEU A 1 198 ? -18.039 -13.211 -13.010 1.00 41.34 198 LEU A O 1
ATOM 1541 N N . TRP A 1 199 ? -16.463 -12.836 -11.465 1.00 41.31 199 TRP A N 1
ATOM 1542 C CA . TRP A 1 199 ? -15.355 -13.297 -12.323 1.00 41.31 199 TRP A CA 1
ATOM 1543 C C . TRP A 1 199 ? -15.106 -14.814 -12.171 1.00 41.31 199 TRP A C 1
ATOM 1545 O O . TRP A 1 199 ? -14.709 -15.481 -13.123 1.00 41.31 199 TRP A O 1
ATOM 1555 N N . GLY A 1 200 ? -15.431 -15.413 -11.019 1.00 42.28 200 GLY A N 1
ATOM 1556 C CA . GLY A 1 200 ? -15.183 -16.839 -10.754 1.00 42.28 200 GLY A CA 1
ATOM 1557 C C . GLY A 1 200 ? -16.047 -17.834 -11.544 1.00 42.28 200 GLY A C 1
ATOM 1558 O O . GLY A 1 200 ? -15.692 -19.006 -11.631 1.00 42.28 200 GLY A O 1
ATOM 1559 N N . GLN A 1 201 ? -17.152 -17.400 -12.160 1.00 44.03 201 GLN A N 1
ATOM 1560 C CA . GLN A 1 201 ? -18.110 -18.311 -12.806 1.00 44.03 201 GLN A CA 1
ATOM 1561 C C . GLN A 1 201 ? -17.931 -18.446 -14.333 1.00 44.03 201 GLN A C 1
ATOM 1563 O O . GLN A 1 201 ? -18.623 -19.239 -14.969 1.00 44.03 201 GLN A O 1
ATOM 1568 N N . LYS A 1 202 ? -16.971 -17.727 -14.938 1.00 44.09 202 LYS A N 1
ATOM 1569 C CA . LYS A 1 202 ? -16.724 -17.725 -16.398 1.00 44.09 202 LYS A CA 1
ATOM 1570 C C . LYS A 1 202 ? -15.479 -18.522 -16.831 1.00 44.09 202 LYS A C 1
ATOM 1572 O O . LYS A 1 202 ? -14.941 -18.277 -17.905 1.00 44.09 202 LYS A O 1
ATOM 1577 N N . GLN A 1 203 ? -15.015 -19.471 -16.014 1.00 48.22 203 GLN A N 1
ATOM 1578 C CA . GLN A 1 203 ? -13.833 -20.305 -16.311 1.00 48.22 203 GLN A CA 1
ATOM 1579 C C . GLN A 1 203 ? -14.078 -21.828 -16.229 1.00 48.22 203 GLN A C 1
ATOM 1581 O O . GLN A 1 203 ? -13.145 -22.591 -16.426 1.00 48.22 203 GLN A O 1
ATOM 1586 N N . MET A 1 204 ? -15.313 -22.307 -16.013 1.00 46.34 204 MET A N 1
ATOM 1587 C CA . MET A 1 204 ? -15.597 -23.759 -15.943 1.00 46.34 204 MET A CA 1
ATOM 1588 C C . MET A 1 204 ? -16.529 -24.306 -17.038 1.00 46.34 204 MET A C 1
ATOM 1590 O O . MET A 1 204 ? -17.066 -25.395 -16.882 1.00 46.34 204 MET A O 1
ATOM 1594 N N . ASN A 1 205 ? -16.721 -23.603 -18.162 1.00 49.19 205 ASN A N 1
ATOM 1595 C CA . ASN A 1 205 ? -17.592 -24.098 -19.243 1.00 49.19 205 ASN A CA 1
ATOM 1596 C C . ASN A 1 205 ? -16.970 -24.063 -20.652 1.00 49.19 205 ASN A C 1
ATOM 1598 O O . ASN A 1 205 ? -17.643 -23.737 -21.627 1.00 49.19 205 ASN A O 1
ATOM 1602 N N . MET A 1 206 ? -15.684 -24.400 -20.776 1.00 48.56 206 MET A N 1
ATOM 1603 C CA . MET A 1 206 ? -15.074 -24.765 -22.062 1.00 48.56 206 MET A CA 1
ATOM 1604 C C . MET A 1 206 ? -14.124 -25.942 -21.846 1.00 48.56 206 MET A C 1
ATOM 1606 O O . MET A 1 206 ? -12.987 -25.755 -21.428 1.00 48.56 206 MET A O 1
ATOM 1610 N N . GLY A 1 207 ? -14.604 -27.161 -22.095 1.00 52.28 207 GLY A N 1
ATOM 1611 C CA . GLY A 1 207 ? -13.752 -28.349 -22.032 1.00 52.28 207 GLY A CA 1
ATOM 1612 C C . GLY A 1 207 ? -14.470 -29.685 -21.871 1.00 52.28 207 GLY A C 1
ATOM 1613 O O . GLY A 1 207 ? -13.991 -30.529 -21.126 1.00 52.28 207 GLY A O 1
ATOM 1614 N N . SER A 1 208 ? -15.608 -29.909 -22.532 1.00 55.72 208 SER A N 1
ATOM 1615 C CA . SER A 1 208 ? -16.084 -31.279 -22.761 1.00 55.72 208 SER A CA 1
ATOM 1616 C C . SER A 1 208 ? -16.857 -31.345 -24.073 1.00 55.72 208 SER A C 1
ATOM 1618 O O .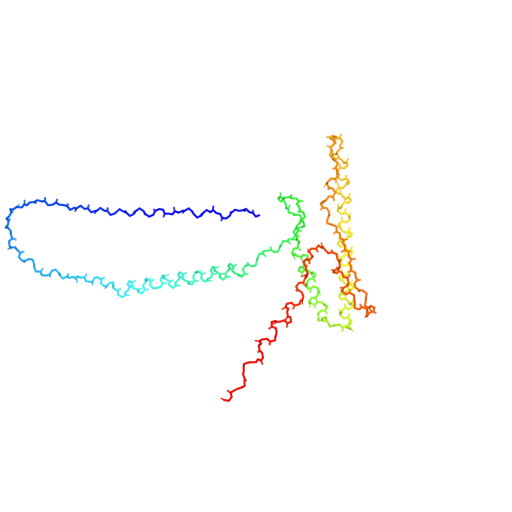 SER A 1 208 ? -18.029 -30.991 -24.157 1.00 55.72 208 SER A O 1
ATOM 1620 N N . GLY A 1 209 ? -16.146 -31.734 -25.124 1.00 58.22 209 GLY A N 1
ATOM 1621 C CA . GLY A 1 209 ? -16.669 -31.864 -26.474 1.00 58.22 209 GLY A CA 1
ATOM 1622 C C . GLY A 1 209 ? -15.705 -32.691 -27.309 1.00 58.22 209 GLY A C 1
ATOM 1623 O O . GLY A 1 209 ? -14.881 -32.109 -27.996 1.00 58.22 209 GLY A O 1
ATOM 1624 N N . LYS A 1 210 ? -15.820 -34.012 -27.114 1.00 48.19 210 LYS A N 1
ATOM 1625 C CA . LYS A 1 210 ? -15.532 -35.152 -28.006 1.00 48.19 210 LYS A CA 1
ATOM 1626 C C . LYS A 1 210 ? -14.389 -35.035 -29.012 1.00 48.19 210 LYS A C 1
ATOM 1628 O O . LYS A 1 210 ? -14.526 -34.255 -29.974 1.00 48.19 210 LYS A O 1
#

pLDDT: mean 71.62, std 19.99, range [39.5, 98.5]

Foldseek 3Di:
DDDPDDPPDDPPPDDPDDDDDDDDDDDDDPDPDDPDPPPPPPDDVVRVVVVVVVVVVVVVVVVVVCVCVVPPDPDFAQDQADPVPRAGDDGVVVVVVLVCCLPPVLHDADPPDPSVVVNVVVVVVVLVVVVVVLVVVLVVVVVVVVVVPPDDDDDDDPPSVRGDDDDDDDDDPPVDPDPVPPDDDDDDDPDPPPPVVVVVPPPPPPDDDD

Radius of gyration: 36.3 Å; chains: 1; bounding box: 64×74×103 Å

Organism: NCBI:txid979702

Secondary structure (DSSP, 8-state):
--------------------------------------------HHHHHHHHHHHHHHHHHHHHHHHHHHH-PPPPP--SB-TTT--B---HHHHHHHHHIIIIIS----TTSHHHHHHHHHHHHHHHHHHHHHHHHHHHHHHHHHHH-SS-----S-GGGGSPP--------SS----TT-SS-S-----S-STHHHHTTSSSSS----